Protein AF-A0A5K7YTP3-F1 (afdb_monomer)

Foldseek 3Di:
DDDDDDDDDDDDDDDDDDDDDDDDDDDDDPPPVVVVVVVVVVVVVVVVVVVVFPDFQQEAAQDQCLLCVQVVNNVPPQKTKDFLQHPVCSPPRLRRSLNHHSSDPLRIDIAGQDAPPDLFAFHPDDDQVVSNVVLSVQLVPQDPPDTSVRSVVSVSVSSVVSVVCRNRFNYSHPPTTPDDSHD

pLDDT: mean 78.11, std 23.33, range [33.34, 98.75]

Radius of gyration: 32.89 Å; Cα contacts (8 Å, |Δi|>4): 209; chains: 1; bounding box: 70×63×95 Å

Mean predicted aligned error: 14.89 Å

InterPro domains:
  IPR032871 AHH domain-containing protein [PF14412] (74-161)

Solvent-accessible surface area (backbone atoms only — not comparable to full-atom values): 11189 Å² total; per-residue (Å²): 133,81,90,84,82,87,82,89,85,88,84,83,89,82,85,87,83,88,79,88,84,79,87,84,91,77,92,86,66,85,74,65,60,57,58,56,49,50,50,51,51,51,52,50,52,48,50,52,53,51,57,72,58,53,74,79,31,65,48,42,78,63,44,50,66,60,25,13,52,68,67,73,40,69,84,44,84,62,49,43,45,40,50,59,63,45,64,90,52,47,83,36,70,62,41,18,49,54,37,38,53,47,37,37,60,83,28,49,44,83,26,30,59,51,88,87,73,50,96,50,52,28,60,59,66,90,84,45,63,70,49,48,51,58,52,48,57,58,55,67,67,52,64,91,82,52,49,45,69,56,42,45,54,51,51,53,50,51,34,50,55,51,43,51,38,34,72,70,21,44,38,51,35,103,86,45,39,78,90,50,102,87,94

Structure (mmCIF, N/CA/C/O backbone):
data_AF-A0A5K7YTP3-F1
#
_entry.id   AF-A0A5K7YTP3-F1
#
loop_
_atom_site.group_PDB
_atom_site.id
_atom_site.type_symbol
_atom_site.label_atom_id
_atom_site.label_alt_id
_atom_site.label_comp_id
_atom_site.label_asym_id
_atom_site.label_entity_id
_atom_site.label_seq_id
_atom_site.pdbx_PDB_ins_code
_atom_site.Cartn_x
_atom_site.Cartn_y
_atom_site.Cartn_z
_atom_site.occupancy
_atom_site.B_iso_or_equiv
_atom_site.auth_seq_id
_atom_site.auth_comp_id
_ato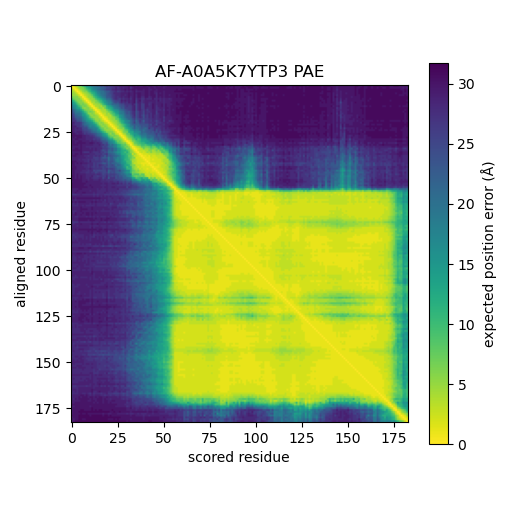m_site.auth_asym_id
_atom_site.auth_atom_id
_atom_site.pdbx_PDB_model_num
ATOM 1 N N . MET A 1 1 ? -43.165 -16.477 78.030 1.00 42.34 1 MET A N 1
ATOM 2 C CA . MET A 1 1 ? -41.919 -15.805 77.609 1.00 42.34 1 MET A CA 1
ATOM 3 C C . MET A 1 1 ? -42.271 -14.396 77.145 1.00 42.34 1 MET A C 1
ATOM 5 O O . MET A 1 1 ? -43.035 -14.286 76.201 1.00 42.34 1 MET A O 1
ATOM 9 N N . THR A 1 2 ? -41.802 -13.386 77.900 1.00 42.09 2 THR A N 1
ATOM 10 C CA . THR A 1 2 ? -41.395 -12.012 77.483 1.00 42.09 2 THR A CA 1
ATOM 11 C C . THR A 1 2 ? -42.283 -11.257 76.470 1.00 42.09 2 THR A C 1
ATOM 13 O O . THR A 1 2 ? -42.349 -11.652 75.314 1.00 42.09 2 THR A O 1
ATOM 16 N N . LEU A 1 3 ? -43.059 -10.225 76.870 1.00 35.12 3 LEU A N 1
ATOM 17 C CA . LEU A 1 3 ? -42.675 -8.790 77.056 1.00 35.12 3 LEU A CA 1
ATOM 18 C C . LEU A 1 3 ? -41.956 -8.224 75.813 1.00 35.12 3 LEU A C 1
ATOM 20 O O . LEU A 1 3 ? -41.024 -8.861 75.347 1.00 35.12 3 LEU A O 1
ATOM 24 N N . ASN A 1 4 ? -42.212 -7.062 75.206 1.00 37.03 4 ASN A N 1
ATOM 25 C CA . ASN A 1 4 ? -42.848 -5.757 75.476 1.00 37.03 4 ASN A CA 1
ATOM 26 C C . ASN A 1 4 ? -43.023 -5.123 74.058 1.00 37.03 4 ASN A C 1
ATOM 28 O O . ASN A 1 4 ? -42.340 -5.549 73.134 1.00 37.03 4 ASN A O 1
ATOM 32 N N . GLY A 1 5 ? -43.867 -4.147 73.722 1.00 36.19 5 GLY A N 1
ATOM 33 C CA . GLY A 1 5 ? -44.291 -2.941 74.427 1.00 36.19 5 GLY A CA 1
ATOM 34 C C . GLY A 1 5 ? -44.048 -1.721 73.511 1.00 36.19 5 GLY A C 1
ATOM 35 O O . GLY A 1 5 ? -43.065 -1.689 72.780 1.00 36.19 5 GLY A O 1
ATOM 36 N N . GLY A 1 6 ? -44.930 -0.715 73.582 1.00 34.88 6 GLY A N 1
ATOM 37 C CA . GLY A 1 6 ? -44.676 0.664 73.118 1.00 34.88 6 GLY A CA 1
ATOM 38 C C . GLY A 1 6 ? -45.074 0.958 71.661 1.00 34.88 6 GLY A C 1
ATOM 39 O O . GLY A 1 6 ? -44.396 0.530 70.744 1.00 34.88 6 GLY A O 1
ATOM 40 N N . SER A 1 7 ? -46.223 1.564 71.344 1.00 36.97 7 SER A N 1
ATOM 41 C CA . SER A 1 7 ? -46.752 2.909 71.661 1.00 36.97 7 SER A CA 1
ATOM 42 C C . SER A 1 7 ? -46.506 3.918 70.527 1.00 36.97 7 SER A C 1
ATOM 44 O O . SER A 1 7 ? -45.381 4.336 70.294 1.00 36.97 7 SER A O 1
ATOM 46 N N . ARG A 1 8 ? -47.627 4.276 69.875 1.00 47.28 8 ARG A N 1
ATOM 47 C CA . ARG A 1 8 ? -48.101 5.601 69.413 1.00 47.28 8 ARG A CA 1
ATOM 48 C C . ARG A 1 8 ? -47.079 6.561 68.788 1.00 47.28 8 ARG A C 1
ATOM 50 O O . ARG A 1 8 ? -46.110 6.913 69.433 1.00 47.28 8 ARG A O 1
ATOM 57 N N . ILE A 1 9 ? -47.441 7.163 67.648 1.00 47.19 9 ILE A N 1
ATOM 58 C CA . ILE A 1 9 ? -47.569 8.628 67.489 1.00 47.19 9 ILE A CA 1
ATOM 59 C C . ILE A 1 9 ? -48.221 8.947 66.131 1.00 47.19 9 ILE A C 1
ATOM 61 O O . ILE A 1 9 ? -47.819 8.471 65.075 1.00 47.19 9 ILE A O 1
ATOM 65 N N . VAL A 1 10 ? -49.258 9.772 66.220 1.00 47.41 10 VAL A N 1
ATOM 66 C CA . VAL A 1 10 ? -50.052 10.406 65.162 1.00 47.41 10 VAL A CA 1
ATOM 67 C C . VAL A 1 10 ? -49.253 11.583 64.588 1.00 47.41 10 VAL A C 1
ATOM 69 O O . VAL A 1 10 ? -48.652 12.305 65.380 1.00 47.41 10 VAL A O 1
ATOM 72 N N . LYS A 1 11 ? -49.268 11.841 63.271 1.00 42.00 11 LYS A N 1
ATOM 73 C CA . LYS A 1 11 ? -48.844 13.147 62.714 1.00 42.00 11 LYS A CA 1
ATOM 74 C C . LYS A 1 11 ? -49.537 13.491 61.385 1.00 42.00 11 LYS A C 1
ATOM 76 O O . LYS A 1 11 ? -49.106 13.122 60.302 1.00 42.00 11 LYS A O 1
ATOM 81 N N . THR A 1 12 ? -50.684 14.135 61.566 1.00 4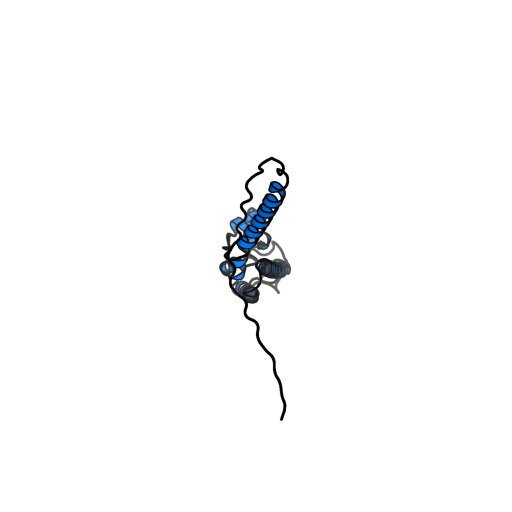3.19 12 THR A N 1
ATOM 82 C CA . THR A 1 12 ? -51.239 15.354 60.947 1.00 43.19 12 THR A CA 1
ATOM 83 C C . THR A 1 12 ? -50.574 15.980 59.704 1.00 43.19 12 THR A C 1
ATOM 85 O O . THR A 1 12 ? -49.366 16.191 59.649 1.00 43.19 12 THR A O 1
ATOM 88 N N . TYR A 1 13 ? -51.454 16.387 58.781 1.00 45.66 13 TYR A N 1
ATOM 89 C CA . TYR A 1 13 ? -51.304 17.259 57.606 1.00 45.66 13 TYR A CA 1
ATOM 90 C C . TYR A 1 13 ? -50.782 18.682 57.900 1.00 45.66 13 TYR A C 1
ATOM 92 O O . TYR A 1 13 ? -51.226 19.277 58.872 1.00 45.66 13 TYR A O 1
ATOM 100 N N . PHE A 1 14 ? -49.980 19.250 56.985 1.00 42.03 14 PHE A N 1
ATOM 101 C CA . PHE A 1 14 ? -49.802 20.694 56.680 1.00 42.03 14 PHE A CA 1
ATOM 102 C C . PHE A 1 14 ? -49.169 20.768 55.269 1.00 42.03 14 PHE A C 1
ATOM 104 O O . PHE A 1 14 ? -48.099 20.206 55.066 1.00 42.03 14 PHE A O 1
ATOM 111 N N . ILE A 1 15 ? -49.841 21.141 54.172 1.00 40.19 15 ILE A N 1
ATOM 112 C CA . ILE A 1 15 ? -50.307 22.463 53.693 1.00 40.19 15 ILE A CA 1
ATOM 113 C C . ILE A 1 15 ? -49.247 23.584 53.749 1.00 40.19 15 ILE A C 1
ATOM 115 O O . ILE A 1 15 ? -49.003 24.169 54.794 1.00 40.19 15 ILE A O 1
ATOM 119 N N . ALA A 1 16 ? -48.709 23.852 52.549 1.00 41.44 16 ALA A N 1
ATOM 120 C CA . ALA A 1 16 ? -48.298 25.113 51.915 1.00 41.44 16 ALA A CA 1
ATOM 121 C C . ALA A 1 16 ? -47.392 26.124 52.645 1.00 41.44 16 ALA A C 1
ATOM 123 O O . ALA A 1 16 ? -47.777 26.719 53.643 1.00 41.44 16 ALA A O 1
ATOM 124 N N . LEU A 1 17 ? -46.301 26.510 51.965 1.00 38.50 17 LEU A N 1
ATOM 125 C CA . LEU A 1 17 ? -45.960 27.928 51.814 1.00 38.50 17 LEU A CA 1
ATOM 126 C C . LEU A 1 17 ? -45.157 28.155 50.522 1.00 38.50 17 LEU A C 1
ATOM 128 O O . LEU A 1 17 ? -43.963 27.873 50.446 1.00 38.50 17 LEU A O 1
ATOM 132 N N . ALA A 1 18 ? -45.838 28.657 49.492 1.00 43.97 18 ALA A N 1
ATOM 133 C CA . ALA A 1 18 ? -45.206 29.270 48.334 1.00 43.97 18 ALA A CA 1
ATOM 134 C C . ALA A 1 18 ? -44.815 30.702 48.720 1.00 43.97 18 ALA A C 1
ATOM 136 O O . ALA A 1 18 ? -45.685 31.522 49.002 1.00 43.97 18 ALA A O 1
ATOM 137 N N . LEU A 1 19 ? -43.515 30.995 48.747 1.00 41.31 19 LEU A N 1
ATOM 138 C CA . LEU A 1 19 ? -43.001 32.353 48.890 1.00 41.31 19 LEU A CA 1
ATOM 139 C C . LEU A 1 19 ? -42.558 32.859 47.520 1.00 41.31 19 LEU A C 1
ATOM 141 O O . LEU A 1 19 ? -41.566 32.421 46.943 1.00 41.31 19 LEU A O 1
ATOM 145 N N . THR A 1 20 ? -43.352 33.790 47.009 1.00 49.50 20 THR A N 1
ATOM 146 C CA . THR A 1 20 ? -43.038 34.675 45.897 1.00 49.50 20 THR A CA 1
ATOM 147 C C . THR A 1 20 ? -41.916 35.623 46.310 1.00 49.50 20 THR A C 1
ATOM 149 O O . THR A 1 20 ? -42.105 36.427 47.221 1.00 49.50 20 THR A O 1
ATOM 152 N N . PHE A 1 21 ? -40.780 35.588 45.616 1.00 39.72 21 PHE A N 1
ATOM 153 C CA . PHE A 1 21 ? -39.829 36.696 45.644 1.00 39.72 21 PHE A CA 1
ATOM 154 C C . PHE A 1 21 ? -39.657 37.227 44.223 1.00 39.72 21 PHE A C 1
ATOM 156 O O . PHE A 1 21 ? -39.050 36.591 43.362 1.00 39.72 21 PHE A O 1
ATOM 163 N N . SER A 1 22 ? -40.287 38.373 43.980 1.00 43.97 22 SER A N 1
ATOM 164 C CA . SER A 1 22 ? -40.092 39.204 42.800 1.00 43.97 22 SER A CA 1
ATOM 165 C C . SER A 1 22 ? -39.161 40.356 43.169 1.00 43.97 22 SER A C 1
ATOM 167 O O . SER A 1 22 ? -39.226 40.860 44.289 1.00 43.97 22 SER A O 1
ATOM 169 N N . MET A 1 23 ? -38.383 40.794 42.175 1.00 40.47 23 MET A N 1
ATOM 170 C CA . MET A 1 23 ? -37.391 41.882 42.173 1.00 40.47 23 MET A CA 1
ATOM 171 C C . MET A 1 23 ? -36.051 41.482 42.819 1.00 40.47 23 MET A C 1
ATOM 173 O O . MET A 1 23 ? -35.997 40.990 43.933 1.00 40.47 23 MET A O 1
ATOM 177 N N . ILE A 1 24 ? -34.900 41.613 42.156 1.00 49.09 24 ILE A N 1
ATOM 178 C CA . ILE A 1 24 ? -34.381 42.814 41.494 1.00 49.09 24 ILE A CA 1
ATOM 179 C C . ILE A 1 24 ? -33.562 42.410 40.255 1.00 49.09 24 ILE A C 1
ATOM 181 O O . ILE A 1 24 ? -32.622 41.622 40.337 1.00 49.09 24 ILE A O 1
ATOM 185 N N . PHE A 1 25 ? -33.897 42.991 39.103 1.00 48.44 25 PHE A N 1
ATOM 186 C CA . PHE A 1 25 ? -33.027 43.036 37.932 1.00 48.44 25 PHE A CA 1
ATOM 187 C C . PHE A 1 25 ? -32.121 44.263 38.094 1.00 48.44 25 PHE A C 1
ATOM 189 O O . PHE A 1 25 ? -32.619 45.383 38.027 1.00 48.44 25 PHE A O 1
ATOM 196 N N . ASN A 1 26 ? -30.811 44.080 38.293 1.00 41.91 26 ASN A N 1
ATOM 197 C CA . ASN A 1 26 ? -29.844 45.002 37.700 1.00 41.91 26 ASN A CA 1
ATOM 198 C C . ASN A 1 26 ? -28.433 44.404 37.564 1.00 41.91 26 ASN A C 1
ATOM 200 O O . ASN A 1 26 ? -27.867 43.839 38.493 1.00 41.91 26 ASN A O 1
ATOM 204 N N . ALA A 1 27 ? -27.937 44.535 36.337 1.00 48.94 27 ALA A N 1
ATOM 205 C CA . ALA A 1 27 ? -26.617 44.292 35.765 1.00 48.94 27 ALA A CA 1
ATOM 206 C C . ALA A 1 27 ? -25.430 43.905 36.678 1.00 48.94 27 ALA A C 1
ATOM 208 O O . ALA A 1 27 ? -24.885 44.735 37.400 1.00 48.94 27 ALA A O 1
ATOM 209 N N . SER A 1 28 ? -24.896 42.695 36.460 1.00 43.94 28 SER A N 1
ATOM 210 C CA . SER A 1 28 ? -23.462 42.461 36.177 1.00 43.94 28 SER A CA 1
ATOM 211 C C . SER A 1 28 ? -23.176 40.971 35.984 1.00 43.94 28 SER A C 1
ATOM 213 O O . SER A 1 28 ? -22.897 40.256 36.940 1.00 43.94 28 SER A O 1
ATOM 215 N N . SER A 1 29 ? -23.212 40.475 34.743 1.00 46.53 29 SER A N 1
ATOM 216 C CA . SER A 1 29 ? -22.477 39.245 34.413 1.00 46.53 29 SER A CA 1
ATOM 217 C C . SER A 1 29 ? -22.251 39.070 32.911 1.00 46.53 29 SER A C 1
ATOM 219 O O . SER A 1 29 ? -22.761 38.154 32.272 1.00 46.53 29 SER A O 1
ATOM 221 N N . THR A 1 30 ? -21.440 39.940 32.314 1.00 50.44 30 THR A N 1
ATOM 222 C CA . THR A 1 30 ? -20.872 39.672 30.980 1.00 50.44 30 THR A CA 1
ATOM 223 C C . THR A 1 30 ? -19.676 38.710 31.035 1.00 50.44 30 THR A C 1
ATOM 225 O O . THR A 1 30 ? -19.223 38.245 29.993 1.00 50.44 30 THR A O 1
ATOM 228 N N . ALA A 1 31 ? -19.210 38.316 32.228 1.00 49.19 31 ALA A N 1
ATOM 229 C CA . ALA A 1 31 ? -18.080 37.397 32.393 1.00 49.19 31 ALA A CA 1
ATOM 230 C C . ALA A 1 31 ? -18.465 35.924 32.644 1.00 49.19 31 ALA A C 1
ATOM 232 O O . ALA A 1 31 ? -17.621 35.051 32.459 1.00 49.19 31 ALA A O 1
ATOM 233 N N . HIS A 1 32 ? -19.717 35.595 33.001 1.00 42.50 32 HIS A N 1
ATOM 234 C CA . HIS A 1 32 ? -20.125 34.184 33.147 1.00 42.50 32 HIS A CA 1
ATOM 235 C C . HIS A 1 32 ? -20.626 33.543 31.843 1.00 42.50 32 HIS A C 1
ATOM 237 O O . HIS A 1 32 ? -20.651 32.321 31.741 1.00 42.50 32 HIS A O 1
ATOM 243 N N . CYS A 1 33 ? -20.963 34.307 30.800 1.00 44.78 33 CYS A N 1
ATOM 244 C CA . CYS A 1 33 ? -21.481 33.725 29.551 1.00 44.78 33 CYS A CA 1
ATOM 245 C C . CYS A 1 33 ? -20.371 33.229 28.586 1.00 44.78 33 CYS A C 1
ATOM 247 O O . CYS A 1 33 ? -20.598 32.364 27.733 1.00 44.78 33 CYS A O 1
ATOM 249 N N . SER A 1 34 ? -19.133 33.709 28.738 1.00 50.75 34 SER A N 1
ATOM 250 C CA . SER A 1 34 ? -17.984 33.351 27.886 1.00 50.75 34 SER A CA 1
ATOM 251 C C . SER A 1 34 ? -17.339 32.003 28.251 1.00 50.75 34 SER A C 1
ATOM 253 O O . SER A 1 34 ? -16.883 31.269 27.371 1.00 50.75 34 SER A O 1
ATOM 255 N N . ILE A 1 35 ? -17.347 31.617 29.531 1.00 53.41 35 ILE A N 1
ATOM 256 C CA . ILE A 1 35 ? -16.774 30.339 29.992 1.00 53.41 35 ILE A CA 1
ATOM 257 C C . ILE A 1 35 ? -17.674 29.163 29.579 1.00 53.41 35 ILE A C 1
ATOM 259 O O . ILE A 1 35 ? -17.193 28.182 29.004 1.00 53.41 35 ILE A O 1
ATOM 263 N N . PHE A 1 36 ? -18.994 29.283 29.766 1.00 53.38 36 PHE A N 1
ATOM 264 C CA . PHE A 1 36 ? -19.953 28.249 29.354 1.00 53.38 36 PHE A CA 1
ATOM 265 C C . PHE A 1 36 ? -20.037 28.084 27.830 1.00 53.38 36 PHE A C 1
ATOM 267 O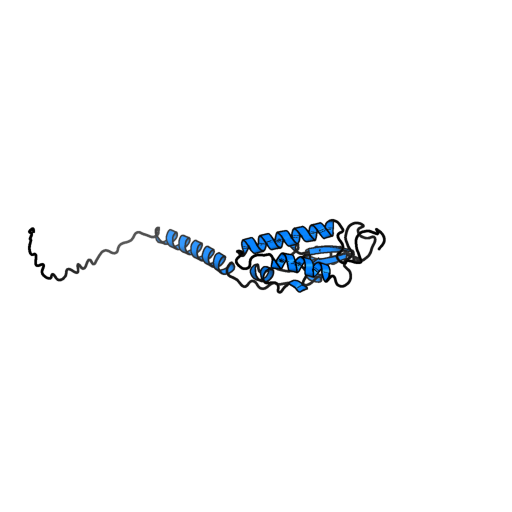 O . PHE A 1 36 ? -20.181 26.962 27.339 1.00 53.38 36 PHE A O 1
ATOM 274 N N . SER A 1 37 ? -19.919 29.170 27.060 1.00 59.56 37 SER A N 1
ATOM 275 C CA . SER A 1 37 ? -19.917 29.103 25.591 1.00 59.56 37 SER A CA 1
ATOM 276 C C . SER A 1 37 ? -18.641 28.459 25.042 1.00 59.56 37 SER A C 1
ATOM 278 O O . SER A 1 37 ? -18.724 27.621 24.140 1.00 59.56 37 SER A O 1
ATOM 280 N N . ASN A 1 38 ? -17.477 28.744 25.631 1.00 64.06 38 ASN A N 1
ATOM 281 C CA . ASN A 1 38 ? -16.222 28.080 25.274 1.00 64.06 38 ASN A CA 1
ATOM 282 C C . ASN A 1 38 ? -16.214 26.596 25.658 1.00 64.06 38 ASN A C 1
ATOM 284 O O . ASN A 1 38 ? -15.814 25.765 24.839 1.00 64.06 38 ASN A O 1
ATOM 288 N N . ALA A 1 39 ? -16.727 26.235 26.838 1.00 68.00 39 ALA A N 1
ATOM 289 C CA . ALA A 1 39 ? -16.898 24.839 27.234 1.00 68.00 39 ALA A CA 1
ATOM 290 C C . ALA A 1 39 ? -17.850 24.098 26.276 1.00 68.00 39 ALA A C 1
ATOM 292 O O . ALA A 1 39 ? -17.500 23.037 25.762 1.00 68.00 39 ALA A O 1
ATOM 293 N N . LYS A 1 40 ? -19.001 24.691 25.917 1.00 67.31 40 LYS A N 1
ATOM 294 C CA . LYS A 1 40 ? -19.913 24.138 24.897 1.00 67.31 40 LYS A CA 1
ATOM 295 C C . LYS A 1 40 ? -19.243 24.004 23.527 1.00 67.31 40 LYS A C 1
ATOM 297 O O . LYS A 1 40 ? -19.450 22.997 22.850 1.00 67.31 40 LYS A O 1
ATOM 302 N N . LYS A 1 41 ? -18.411 24.961 23.106 1.00 66.50 41 LYS A N 1
ATOM 303 C CA . LYS A 1 41 ? -17.660 24.908 21.836 1.00 66.50 41 LYS A CA 1
ATOM 304 C C . LYS A 1 41 ? -16.608 23.793 21.836 1.00 66.50 41 LYS A C 1
ATOM 306 O O . LYS A 1 41 ? -16.454 23.086 20.842 1.00 66.50 41 LYS A O 1
ATOM 311 N N . GLN A 1 42 ? -15.917 23.584 22.955 1.00 65.75 42 GLN A N 1
ATOM 312 C CA . GLN A 1 42 ? -14.963 22.483 23.111 1.00 65.75 42 GLN A CA 1
ATOM 313 C C . GLN A 1 42 ? -15.663 21.121 23.176 1.00 65.75 42 GLN A C 1
ATOM 315 O O . GLN A 1 42 ? -15.246 20.192 22.486 1.00 65.75 42 GLN A O 1
ATOM 320 N N . ILE A 1 43 ? -16.769 21.015 23.917 1.00 73.56 43 ILE A N 1
ATOM 321 C CA . ILE A 1 43 ? -17.593 19.803 24.002 1.00 73.56 43 ILE A CA 1
ATOM 322 C C . ILE A 1 43 ? -18.191 19.467 22.634 1.00 73.56 43 ILE A C 1
ATOM 324 O O . ILE A 1 43 ? -18.115 18.322 22.208 1.00 73.56 43 ILE A O 1
ATOM 328 N N . THR A 1 44 ? -18.703 20.445 21.886 1.00 64.88 44 THR A N 1
ATOM 329 C CA . THR A 1 44 ? -19.218 20.223 20.522 1.00 64.88 44 THR A CA 1
ATOM 330 C C . THR A 1 44 ? -18.114 19.866 19.529 1.00 64.88 44 THR A C 1
ATOM 332 O O . THR A 1 44 ? -18.332 19.005 18.682 1.00 64.88 44 THR A O 1
ATOM 335 N N . LYS A 1 45 ? -16.908 20.440 19.639 1.00 68.75 45 LYS A N 1
ATOM 336 C CA . LYS A 1 45 ? -15.743 20.029 18.832 1.00 68.75 45 LYS A CA 1
ATOM 337 C C . LYS A 1 45 ? -15.306 18.597 19.164 1.00 68.75 45 LYS A C 1
ATOM 339 O O . LYS A 1 45 ? -15.041 17.819 18.248 1.00 68.75 45 LYS A O 1
ATOM 344 N N . LYS A 1 46 ? -15.301 18.222 20.447 1.00 64.00 46 LYS A N 1
ATOM 345 C CA . LYS A 1 46 ? -15.021 16.858 20.918 1.00 64.00 46 LYS A CA 1
ATOM 346 C C . LYS A 1 46 ? -16.108 15.883 20.464 1.00 64.00 46 LYS A C 1
ATOM 348 O O . LYS A 1 46 ? -15.771 14.844 19.926 1.00 64.00 46 LYS A O 1
ATOM 353 N N . LEU A 1 47 ? -17.387 16.245 20.550 1.00 56.47 47 LEU A N 1
ATOM 354 C CA . LEU A 1 47 ? -18.515 15.456 20.043 1.00 56.47 47 LEU A CA 1
ATOM 355 C C . LEU A 1 47 ? -18.498 15.318 18.516 1.00 56.47 47 LEU A C 1
ATOM 357 O O . LEU A 1 47 ? -18.817 14.249 18.016 1.00 56.47 47 LEU A O 1
ATOM 361 N N . LYS A 1 48 ? -18.091 16.347 17.759 1.00 55.31 48 LYS A N 1
ATOM 362 C CA . LYS A 1 48 ? -17.881 16.249 16.301 1.00 55.31 48 LYS A CA 1
ATOM 363 C C . LYS A 1 48 ? -16.704 15.331 15.959 1.00 55.31 48 LYS A C 1
ATOM 365 O O . LYS A 1 48 ? -16.807 14.542 15.029 1.00 55.31 48 LYS A O 1
ATOM 370 N N . SER A 1 49 ? -15.616 15.402 16.727 1.00 54.59 49 SER A N 1
ATOM 371 C CA . SER A 1 49 ? -14.471 14.487 16.616 1.00 54.59 49 SER A CA 1
ATOM 372 C C . SER A 1 49 ? -14.862 13.038 16.947 1.00 54.59 49 SER A C 1
ATOM 374 O O . SER A 1 49 ? -14.553 12.125 16.190 1.00 54.59 49 SER A O 1
ATOM 376 N N . VAL A 1 50 ? -15.638 12.837 18.016 1.00 52.47 50 VAL A N 1
ATOM 377 C CA . VAL A 1 50 ? -16.153 11.532 18.458 1.00 52.47 50 VAL A CA 1
ATOM 378 C C . VAL A 1 50 ? -17.178 10.969 17.468 1.00 52.47 50 VAL A C 1
ATOM 380 O O . VAL A 1 50 ? -17.080 9.800 17.117 1.00 52.47 50 VAL A O 1
ATOM 383 N N . LYS A 1 51 ? -18.084 11.790 16.915 1.00 50.06 51 LYS A N 1
ATOM 384 C CA . LYS A 1 51 ? -19.007 11.384 15.835 1.00 50.06 51 LYS A CA 1
ATOM 385 C C . LYS A 1 51 ? -18.286 11.050 14.526 1.00 50.06 51 LYS A C 1
ATOM 387 O O . LYS A 1 51 ? -18.779 10.235 13.759 1.00 50.06 51 LYS A O 1
ATOM 392 N N . LYS A 1 52 ? -17.105 11.627 14.273 1.00 50.56 52 LYS A N 1
ATOM 393 C CA . LYS A 1 52 ? -16.228 11.218 13.160 1.00 50.56 52 LYS A CA 1
ATOM 394 C C . LYS A 1 52 ? -15.511 9.882 13.439 1.00 50.56 52 LYS A C 1
ATOM 396 O O . LYS A 1 52 ? -14.974 9.282 12.516 1.00 50.56 52 LYS A O 1
ATOM 401 N N . GLY A 1 53 ? -15.506 9.424 14.695 1.00 45.59 53 GLY A N 1
ATOM 402 C CA . GLY A 1 53 ? -14.918 8.163 15.160 1.00 45.59 53 GLY A CA 1
ATOM 403 C C . GLY A 1 53 ? -15.906 7.000 15.320 1.00 45.59 53 GLY A C 1
ATOM 404 O O . GLY A 1 53 ? -15.484 5.902 15.669 1.00 45.59 53 GLY A O 1
ATOM 405 N N . THR A 1 54 ? -17.197 7.201 15.051 1.00 44.72 54 THR A N 1
ATOM 406 C CA . THR A 1 54 ? -18.227 6.149 15.034 1.00 44.72 54 THR A CA 1
ATOM 407 C C . THR A 1 54 ? -18.611 5.880 13.572 1.00 44.72 54 THR A C 1
ATOM 409 O O . THR A 1 54 ? -19.131 6.784 12.927 1.00 44.72 54 THR A O 1
ATOM 412 N N . GLY A 1 55 ? -18.264 4.697 13.033 1.00 48.06 55 GLY A N 1
ATOM 413 C CA . GLY A 1 55 ? -18.245 4.337 11.595 1.00 48.06 55 GLY A CA 1
ATOM 414 C C . GLY A 1 55 ? -19.459 4.788 10.765 1.00 48.06 55 GLY A C 1
ATOM 415 O O . GLY A 1 55 ? -20.570 4.873 11.266 1.00 48.06 55 GLY A O 1
ATOM 416 N N . VAL A 1 56 ? -19.318 5.122 9.480 1.00 54.31 56 VAL A N 1
ATOM 417 C CA . VAL A 1 56 ? -18.682 4.339 8.410 1.00 54.31 56 VAL A CA 1
ATOM 418 C C . VAL A 1 56 ? -17.790 5.250 7.560 1.00 54.31 56 VAL A C 1
ATOM 420 O O . VAL A 1 56 ? -18.284 6.063 6.780 1.00 54.31 56 VAL A O 1
ATOM 423 N N . GLY A 1 57 ? -16.468 5.120 7.676 1.00 71.69 57 GLY A N 1
ATOM 424 C CA . GLY A 1 57 ? -15.589 5.663 6.645 1.00 71.69 57 GLY A CA 1
ATOM 425 C C . GLY A 1 57 ? -15.818 4.891 5.342 1.00 71.69 57 GLY A C 1
ATOM 426 O O . GLY A 1 57 ? -15.929 3.664 5.326 1.00 71.69 57 GLY A O 1
ATOM 427 N N . LYS A 1 58 ? -15.943 5.594 4.221 1.00 89.50 58 LYS A N 1
ATOM 428 C CA . LYS A 1 58 ? -15.864 4.959 2.904 1.00 89.50 58 LYS A CA 1
ATOM 429 C C . LYS A 1 58 ? -14.402 4.974 2.485 1.00 89.50 58 LYS A C 1
ATOM 431 O O . LYS A 1 58 ? -13.767 6.021 2.555 1.00 89.50 58 LYS A O 1
ATOM 436 N N . THR A 1 59 ? -13.881 3.838 2.039 1.00 95.31 59 THR A N 1
ATOM 437 C CA . THR A 1 59 ? -12.551 3.790 1.427 1.00 95.31 59 THR A CA 1
ATOM 438 C C . THR A 1 59 ? -12.597 4.475 0.056 1.00 95.31 59 THR A C 1
ATOM 440 O O . THR A 1 59 ? -13.483 4.191 -0.759 1.00 95.31 59 THR A O 1
ATOM 443 N N . THR A 1 60 ? -11.672 5.394 -0.205 1.00 97.25 60 THR A N 1
ATOM 444 C CA . THR A 1 60 ? -11.590 6.198 -1.441 1.00 97.25 60 THR A CA 1
ATOM 445 C C . THR A 1 60 ? -10.373 5.799 -2.285 1.00 97.25 60 THR A C 1
ATOM 447 O O . THR A 1 60 ? -9.645 4.878 -1.924 1.00 97.25 60 THR A O 1
ATOM 450 N N . GLY A 1 61 ? -10.194 6.419 -3.456 1.00 96.94 61 GLY A N 1
ATOM 451 C CA . GLY A 1 61 ? -9.045 6.158 -4.333 1.00 96.94 61 GLY A CA 1
ATOM 452 C C . GLY A 1 61 ? -9.062 4.783 -5.011 1.00 96.94 61 GLY A C 1
ATOM 453 O O . GLY A 1 61 ? -10.119 4.155 -5.146 1.00 96.94 61 GLY A O 1
ATOM 454 N N . GLY A 1 62 ? -7.892 4.316 -5.434 1.00 96.44 62 GLY A N 1
ATOM 455 C CA . GLY A 1 62 ? -7.658 3.042 -6.115 1.00 96.44 62 GLY A CA 1
ATOM 456 C C . GLY A 1 62 ? -7.158 3.205 -7.552 1.00 96.44 62 GLY A C 1
ATOM 457 O O . GLY A 1 62 ? -7.315 2.288 -8.350 1.00 96.44 62 GLY A O 1
ATOM 458 N N . SER A 1 63 ? -6.599 4.367 -7.899 1.00 97.94 63 SER A N 1
ATOM 459 C CA . SER A 1 63 ? -6.031 4.644 -9.215 1.00 97.94 63 SER A CA 1
ATOM 460 C C . SER A 1 63 ? -4.510 4.674 -9.144 1.00 97.94 63 SER A C 1
ATOM 462 O O . SER A 1 63 ? -3.914 5.566 -8.537 1.00 97.94 63 SER A O 1
ATOM 464 N N . SER A 1 64 ? -3.857 3.745 -9.843 1.00 95.62 64 SER A N 1
ATOM 465 C CA . SER A 1 64 ? -2.394 3.726 -9.951 1.00 95.62 64 SER A CA 1
ATOM 466 C C . SER A 1 64 ? -1.842 4.992 -10.610 1.00 95.62 64 SER A C 1
ATOM 468 O O . SER A 1 64 ? -0.713 5.372 -10.322 1.00 95.62 64 SER A O 1
ATOM 470 N N . VAL A 1 65 ? -2.633 5.697 -11.431 1.00 97.69 65 VAL A N 1
ATOM 471 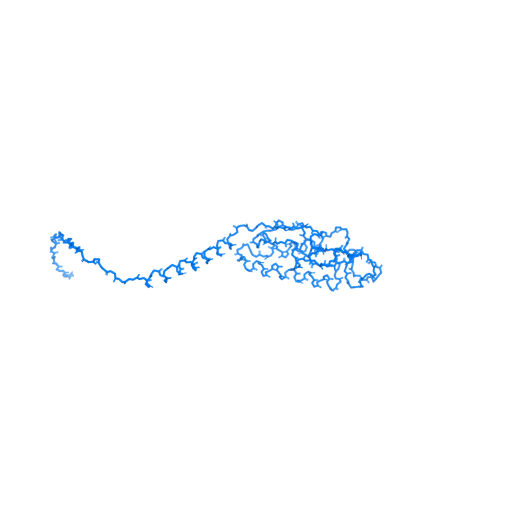C CA . VAL A 1 65 ? -2.247 6.996 -12.010 1.00 97.69 65 VAL A CA 1
ATOM 472 C C . VAL A 1 65 ? -2.208 8.080 -10.934 1.00 97.69 65 VAL A C 1
ATOM 474 O O . VAL A 1 65 ? -1.240 8.834 -10.846 1.00 97.69 65 VAL A O 1
ATOM 477 N N . VAL A 1 66 ? -3.231 8.157 -10.077 1.00 98.50 66 VAL A N 1
ATOM 478 C CA . VAL A 1 66 ? -3.259 9.121 -8.962 1.00 98.50 66 VAL A CA 1
ATOM 479 C C . VAL A 1 66 ? -2.121 8.827 -7.988 1.00 98.50 66 VAL A C 1
ATOM 481 O O . VAL A 1 66 ? -1.393 9.740 -7.597 1.00 98.50 66 VAL A O 1
ATOM 484 N N . LEU A 1 67 ? -1.917 7.551 -7.651 1.00 98.44 67 LEU A N 1
ATOM 485 C CA . LEU A 1 67 ? -0.823 7.136 -6.783 1.00 98.44 67 LEU A CA 1
ATOM 486 C C . LEU A 1 67 ? 0.551 7.445 -7.401 1.00 98.44 67 LEU A C 1
ATOM 488 O O . LEU A 1 67 ? 1.417 7.974 -6.712 1.00 98.44 67 LEU A O 1
ATOM 492 N N . ALA A 1 68 ? 0.751 7.194 -8.700 1.00 98.31 68 ALA A N 1
ATOM 493 C CA . ALA A 1 68 ? 1.998 7.511 -9.401 1.00 98.31 68 ALA A CA 1
ATOM 494 C C . ALA A 1 68 ? 2.324 9.009 -9.378 1.00 98.31 68 ALA A C 1
ATOM 496 O O . ALA A 1 68 ? 3.483 9.376 -9.181 1.00 98.31 68 ALA A O 1
ATOM 497 N N . ASN A 1 69 ? 1.314 9.870 -9.529 1.00 98.44 69 ASN A N 1
ATOM 498 C CA . ASN A 1 69 ? 1.482 11.316 -9.385 1.00 98.44 69 ASN A CA 1
ATOM 499 C C . ASN A 1 69 ? 1.887 11.696 -7.955 1.00 98.44 69 ASN A C 1
ATOM 501 O O . ASN A 1 69 ? 2.838 12.448 -7.768 1.00 98.44 69 ASN A O 1
ATOM 505 N N . ARG A 1 70 ? 1.223 11.131 -6.940 1.00 98.31 70 ARG A N 1
ATOM 506 C CA . ARG A 1 70 ? 1.541 11.390 -5.523 1.00 98.31 70 ARG A CA 1
ATOM 507 C C . ARG A 1 70 ? 2.924 10.878 -5.111 1.00 98.31 70 ARG A C 1
ATOM 509 O O . ARG A 1 70 ? 3.560 11.481 -4.257 1.00 98.31 70 ARG A O 1
ATOM 516 N N . LEU A 1 71 ? 3.391 9.794 -5.728 1.00 98.06 71 LEU A N 1
ATOM 517 C CA . LEU A 1 71 ? 4.744 9.256 -5.557 1.00 98.06 71 LEU A CA 1
ATOM 518 C C . LEU A 1 71 ? 5.809 10.011 -6.374 1.00 98.06 71 LEU A C 1
ATOM 520 O O . LEU A 1 71 ? 6.991 9.711 -6.234 1.00 98.06 71 LEU A O 1
ATOM 524 N N . GLY A 1 72 ? 5.423 10.948 -7.249 1.00 98.12 72 GLY A N 1
ATOM 525 C CA . GLY A 1 72 ? 6.360 11.675 -8.110 1.00 98.12 72 GLY A CA 1
ATOM 526 C C . GLY A 1 72 ? 6.993 10.821 -9.217 1.00 98.12 72 GLY A C 1
ATOM 527 O O . GLY A 1 72 ? 8.067 11.154 -9.707 1.00 98.12 72 GLY A O 1
ATOM 528 N N . ILE A 1 73 ? 6.355 9.713 -9.617 1.00 97.69 73 ILE A N 1
ATOM 529 C CA . ILE A 1 73 ? 6.902 8.767 -10.610 1.00 97.69 73 ILE A CA 1
ATOM 530 C C . ILE A 1 73 ? 6.137 8.751 -11.939 1.00 97.69 73 ILE A C 1
ATOM 532 O O . ILE A 1 73 ? 6.473 7.959 -12.813 1.00 97.69 73 ILE A O 1
ATOM 536 N N . ALA A 1 74 ? 5.121 9.602 -12.120 1.00 96.12 74 ALA A N 1
ATOM 537 C CA . ALA A 1 74 ? 4.243 9.569 -13.297 1.00 96.12 74 ALA A CA 1
ATOM 538 C C . ALA A 1 74 ? 4.990 9.678 -14.644 1.00 96.12 74 ALA A C 1
ATOM 540 O O . ALA A 1 74 ? 4.595 9.044 -15.617 1.00 96.12 74 ALA A O 1
ATOM 541 N N . ALA A 1 75 ? 6.096 10.428 -14.693 1.00 95.69 75 ALA A N 1
ATOM 542 C CA . ALA A 1 75 ? 6.934 10.571 -15.889 1.00 95.69 75 ALA A CA 1
ATOM 543 C C . ALA A 1 75 ? 8.106 9.564 -15.958 1.00 95.69 75 ALA A C 1
ATOM 545 O O . ALA A 1 75 ? 8.863 9.548 -16.932 1.00 95.69 75 ALA A O 1
ATOM 546 N N . ARG A 1 76 ? 8.298 8.726 -14.930 1.00 96.56 76 ARG A N 1
ATOM 547 C CA . ARG A 1 76 ? 9.462 7.840 -14.807 1.00 96.56 76 ARG A CA 1
ATOM 548 C C . ARG A 1 76 ? 9.250 6.565 -15.629 1.00 96.56 76 ARG A C 1
ATOM 550 O O . ARG A 1 76 ? 8.578 5.630 -15.201 1.00 96.56 76 ARG A O 1
ATOM 557 N N . LYS A 1 77 ? 9.852 6.512 -16.822 1.00 96.00 77 LYS A N 1
ATOM 558 C CA . LYS A 1 77 ? 9.758 5.353 -17.730 1.00 96.00 77 LYS A CA 1
ATOM 559 C C . LYS A 1 77 ? 10.228 4.063 -17.051 1.00 96.00 77 LYS A C 1
ATOM 561 O O . LYS A 1 77 ? 11.300 4.025 -16.453 1.00 96.00 77 LYS A O 1
ATOM 566 N N . GLY A 1 78 ? 9.449 2.992 -17.204 1.00 95.62 78 GLY A N 1
ATOM 567 C CA . GLY A 1 78 ? 9.773 1.670 -16.658 1.00 95.62 78 GLY A CA 1
ATOM 568 C C . GLY A 1 78 ? 9.432 1.478 -15.177 1.00 95.62 78 GLY A C 1
ATOM 569 O O . GLY A 1 78 ? 9.787 0.450 -14.614 1.00 95.62 78 GLY A O 1
ATOM 570 N N . TRP A 1 79 ? 8.746 2.434 -14.548 1.00 97.25 79 TRP A N 1
ATOM 571 C CA . TRP A 1 79 ? 8.290 2.342 -13.161 1.00 97.25 79 TRP A CA 1
ATOM 572 C C . TRP A 1 79 ? 6.768 2.440 -13.096 1.00 97.25 79 TRP A C 1
ATOM 574 O O . TRP A 1 79 ? 6.150 3.145 -13.892 1.00 97.25 79 TRP A O 1
ATOM 584 N N . ALA A 1 80 ? 6.164 1.739 -12.142 1.00 96.94 80 ALA A N 1
ATOM 585 C CA . ALA A 1 80 ? 4.730 1.780 -11.890 1.00 96.94 80 ALA A CA 1
ATOM 586 C C . ALA A 1 80 ? 4.447 1.904 -10.391 1.00 96.94 80 ALA A C 1
ATOM 588 O O . ALA A 1 80 ? 5.153 1.336 -9.557 1.00 96.94 80 ALA A O 1
ATOM 589 N N . ALA A 1 81 ? 3.383 2.630 -10.051 1.00 98.00 81 ALA A N 1
ATOM 590 C CA . ALA A 1 81 ? 2.906 2.722 -8.680 1.00 98.00 81 ALA A CA 1
ATOM 591 C C . ALA A 1 81 ? 2.182 1.435 -8.292 1.00 98.00 81 ALA A C 1
ATOM 593 O O . ALA A 1 81 ? 1.199 1.064 -8.931 1.00 98.00 81 ALA A O 1
ATOM 594 N N . HIS A 1 82 ? 2.657 0.783 -7.240 1.00 97.62 82 HIS A N 1
ATOM 595 C CA . HIS A 1 82 ? 2.045 -0.394 -6.647 1.00 97.62 82 HIS A CA 1
ATOM 596 C C . HIS A 1 82 ? 1.372 -0.030 -5.323 1.00 97.62 82 HIS A C 1
ATOM 598 O O . HIS A 1 82 ? 1.972 0.630 -4.468 1.00 97.62 82 HIS A O 1
ATOM 604 N N . HIS A 1 83 ? 0.126 -0.469 -5.157 1.00 98.19 83 HIS A N 1
ATOM 605 C CA . HIS A 1 83 ? -0.619 -0.339 -3.910 1.00 98.19 83 HIS A CA 1
ATOM 606 C C . HIS A 1 83 ? -0.190 -1.439 -2.936 1.00 98.19 83 HIS A C 1
ATOM 608 O O . HIS A 1 83 ? -0.496 -2.605 -3.161 1.00 98.19 83 HIS A O 1
ATOM 614 N N . VAL A 1 84 ? 0.476 -1.062 -1.843 1.00 98.19 84 VAL A N 1
ATOM 615 C CA . VAL A 1 84 ? 0.952 -1.989 -0.805 1.00 98.19 84 VAL A CA 1
ATOM 616 C C . VAL A 1 84 ? -0.209 -2.773 -0.204 1.00 98.19 84 VAL A C 1
ATOM 618 O O . VAL A 1 84 ? -0.125 -3.985 -0.115 1.00 98.19 84 VAL A O 1
ATOM 621 N N . ILE A 1 85 ? -1.309 -2.115 0.178 1.00 98.38 85 ILE A N 1
ATOM 622 C CA . ILE A 1 85 ? -2.598 -2.789 0.376 1.00 98.38 85 ILE A CA 1
ATOM 623 C C . ILE A 1 85 ? -3.331 -2.778 -0.972 1.00 98.38 85 ILE A C 1
ATOM 625 O O . ILE A 1 85 ? -3.690 -1.688 -1.433 1.00 98.38 85 ILE A O 1
ATOM 629 N N . PRO A 1 86 ? -3.592 -3.948 -1.589 1.00 97.12 86 PRO A N 1
ATOM 630 C CA . PRO A 1 86 ? -4.168 -4.029 -2.926 1.00 97.12 86 PRO A CA 1
ATOM 631 C C . PRO A 1 86 ? -5.565 -3.417 -3.023 1.00 97.12 86 PRO A C 1
ATOM 633 O O . PRO A 1 86 ? -6.390 -3.534 -2.113 1.00 97.12 86 PRO A O 1
ATOM 636 N N . VAL A 1 87 ? -5.871 -2.822 -4.178 1.00 97.50 87 VAL A N 1
ATOM 637 C CA . VAL A 1 87 ? -7.180 -2.208 -4.470 1.00 97.50 87 VAL A CA 1
ATOM 638 C C . VAL A 1 87 ? -8.340 -3.206 -4.403 1.00 97.50 87 VAL A C 1
ATOM 640 O O . VAL A 1 87 ? -9.462 -2.823 -4.081 1.00 97.50 87 VAL A O 1
ATOM 643 N N . GLN A 1 88 ? -8.070 -4.494 -4.615 1.00 97.38 88 GLN A N 1
ATOM 644 C CA . GLN A 1 88 ? -9.018 -5.598 -4.455 1.00 97.38 88 GLN A CA 1
ATOM 645 C C . GLN A 1 88 ? -9.565 -5.679 -3.019 1.00 97.38 88 GLN A C 1
ATOM 647 O O . GLN A 1 88 ? -10.705 -6.084 -2.810 1.00 97.38 88 GLN A O 1
ATOM 652 N N . LEU A 1 89 ? -8.786 -5.231 -2.029 1.00 98.25 89 LEU A N 1
ATOM 653 C CA . LEU A 1 89 ? -9.163 -5.223 -0.614 1.00 98.25 89 LEU A CA 1
ATOM 654 C C . LEU A 1 89 ? -9.814 -3.907 -0.176 1.00 98.25 89 LEU A C 1
ATOM 656 O O . LEU A 1 89 ? -10.146 -3.757 0.996 1.00 98.25 89 LEU A O 1
ATOM 660 N N . LYS A 1 90 ? -10.061 -2.960 -1.094 1.00 97.44 90 LYS A N 1
ATOM 661 C CA . LYS A 1 90 ? -10.650 -1.637 -0.802 1.00 97.44 90 LYS A CA 1
ATOM 662 C C . LYS A 1 90 ? -11.939 -1.714 0.024 1.00 97.44 90 LYS A C 1
ATOM 664 O O . LYS A 1 90 ? -12.211 -0.834 0.833 1.00 97.44 90 LYS A O 1
ATOM 669 N N . ASN A 1 91 ? -12.732 -2.768 -0.155 1.00 97.19 91 ASN A N 1
ATOM 670 C CA . ASN A 1 91 ? -13.989 -2.973 0.567 1.00 97.19 91 ASN A CA 1
ATOM 671 C C . ASN A 1 91 ? -13.836 -3.759 1.883 1.00 97.19 91 ASN A C 1
ATOM 673 O O . ASN A 1 91 ? -14.846 -4.145 2.478 1.00 97.19 91 ASN A O 1
ATOM 677 N N . HIS A 1 92 ? -12.617 -3.975 2.373 1.00 98.06 92 HIS A N 1
ATOM 678 C CA . HIS A 1 92 ? -12.376 -4.656 3.639 1.00 98.06 92 HIS A CA 1
ATOM 679 C C . HIS A 1 92 ? -12.863 -3.815 4.837 1.00 98.06 92 HIS A C 1
ATOM 681 O O . HIS A 1 92 ? -12.715 -2.587 4.871 1.00 98.06 92 HIS A O 1
ATOM 687 N N . ARG A 1 93 ? -13.451 -4.470 5.851 1.00 97.44 93 ARG A N 1
ATOM 688 C CA . ARG A 1 93 ? -14.103 -3.808 7.003 1.00 97.44 93 ARG A CA 1
ATOM 689 C C . ARG A 1 93 ? -13.182 -2.844 7.752 1.00 97.44 93 ARG A C 1
ATOM 691 O O . ARG A 1 93 ? -13.613 -1.756 8.128 1.00 97.44 93 ARG A O 1
ATOM 698 N N . ALA A 1 94 ? -11.915 -3.219 7.932 1.00 98.25 94 ALA A N 1
ATOM 699 C CA . ALA A 1 94 ? -10.932 -2.404 8.641 1.00 98.25 94 ALA A CA 1
ATOM 700 C C . ALA A 1 94 ? -10.597 -1.118 7.868 1.00 98.25 94 ALA A C 1
ATOM 702 O O . ALA A 1 94 ? -10.521 -0.048 8.468 1.00 98.25 94 ALA A O 1
ATOM 703 N N . LEU A 1 95 ? -10.480 -1.204 6.536 1.00 98.25 95 LEU A N 1
ATOM 704 C CA . LEU A 1 95 ? -10.143 -0.059 5.684 1.00 98.25 95 LEU A CA 1
ATOM 705 C C . LEU A 1 95 ? -11.306 0.932 5.600 1.00 98.25 95 LEU A C 1
ATOM 707 O O . LEU A 1 95 ? -11.094 2.144 5.671 1.00 98.25 95 LEU A O 1
ATOM 711 N N . LYS A 1 96 ? -12.541 0.416 5.518 1.00 97.50 96 LYS A N 1
ATOM 712 C CA . LYS A 1 96 ? -13.758 1.229 5.629 1.00 97.50 96 LYS A CA 1
ATOM 713 C C . LYS A 1 96 ? -13.823 1.923 6.987 1.00 97.50 96 LYS A C 1
ATOM 715 O O . LYS A 1 96 ? -13.936 3.140 7.048 1.00 97.50 96 LYS A O 1
ATOM 720 N N . LYS A 1 97 ? -13.654 1.191 8.093 1.00 96.31 97 LYS A N 1
ATOM 721 C CA . LYS A 1 97 ? -13.711 1.767 9.450 1.00 96.31 97 LYS A CA 1
ATOM 722 C C . LYS A 1 97 ? -12.814 3.006 9.612 1.00 96.31 97 LYS A C 1
ATOM 724 O O . LYS A 1 97 ? -13.238 3.961 10.256 1.00 96.31 97 LYS A O 1
ATOM 729 N N . ILE A 1 98 ? -11.621 3.011 9.013 1.00 97.25 98 ILE A N 1
ATOM 730 C CA . ILE A 1 98 ? -10.677 4.139 9.104 1.00 97.25 98 ILE A CA 1
ATOM 731 C C . ILE A 1 98 ? -10.818 5.179 7.984 1.00 97.25 98 ILE A C 1
ATOM 733 O O . ILE A 1 98 ? -10.118 6.188 8.024 1.00 97.25 98 ILE A O 1
ATOM 737 N N . GLY A 1 99 ? -11.690 4.950 6.996 1.00 96.75 99 GLY A N 1
ATOM 738 C CA . GLY A 1 99 ? -11.860 5.833 5.840 1.00 96.75 99 GLY A CA 1
ATOM 739 C C . GLY A 1 99 ? -10.583 5.986 5.015 1.00 96.75 99 GLY A C 1
ATOM 740 O O . GLY A 1 99 ? -10.210 7.105 4.678 1.00 96.75 99 GLY A O 1
ATOM 741 N N . MET A 1 100 ? -9.882 4.877 4.759 1.00 97.38 100 MET A N 1
ATOM 742 C CA . MET A 1 100 ? -8.586 4.891 4.072 1.00 97.38 100 MET A CA 1
ATOM 743 C C . MET A 1 100 ? -8.693 5.454 2.644 1.00 97.38 100 MET A C 1
ATOM 745 O O . MET A 1 100 ? -9.608 5.099 1.900 1.00 97.38 100 MET A O 1
ATOM 749 N N . ASP A 1 101 ? -7.732 6.289 2.248 1.00 97.88 101 ASP A N 1
ATOM 750 C CA . ASP A 1 101 ? -7.504 6.648 0.847 1.00 97.88 101 ASP A CA 1
ATOM 751 C C . ASP A 1 101 ? -6.503 5.652 0.256 1.00 97.88 101 ASP A C 1
ATOM 753 O O . ASP A 1 101 ? -5.342 5.630 0.659 1.00 97.88 101 ASP A O 1
ATOM 757 N N . MET A 1 102 ? -6.940 4.815 -0.688 1.00 98.44 102 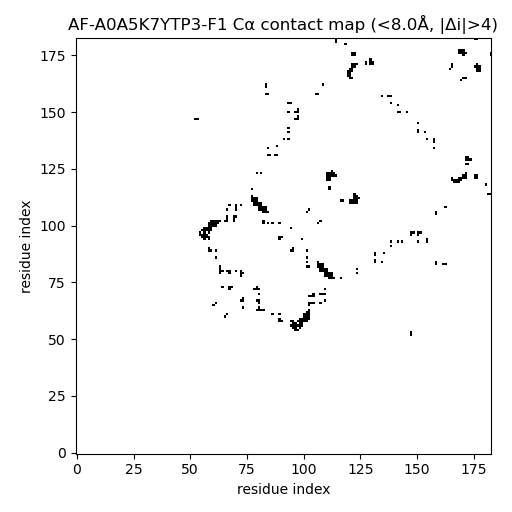MET A N 1
ATOM 758 C CA . MET A 1 102 ? -6.060 3.806 -1.285 1.00 98.44 102 MET A CA 1
ATOM 759 C C . MET A 1 102 ? -4.875 4.435 -2.020 1.00 98.44 102 MET A C 1
ATOM 761 O O . MET A 1 102 ? -3.830 3.799 -2.106 1.00 98.44 102 MET A O 1
ATOM 765 N N . ASP A 1 103 ? -5.008 5.669 -2.511 1.00 98.56 103 ASP A N 1
ATOM 766 C CA . ASP A 1 103 ? -3.959 6.342 -3.276 1.00 98.56 103 ASP A CA 1
ATOM 767 C C . ASP A 1 103 ? -3.018 7.163 -2.381 1.00 98.56 103 ASP A C 1
ATOM 769 O O . ASP A 1 103 ? -2.235 7.973 -2.880 1.00 98.56 103 ASP A O 1
ATOM 773 N N . GLU A 1 104 ? -3.106 7.058 -1.051 1.00 97.50 104 GLU A N 1
ATOM 774 C CA . GLU A 1 104 ? -2.179 7.749 -0.150 1.00 97.50 104 GLU A CA 1
ATOM 775 C C . GLU A 1 104 ? -0.735 7.247 -0.337 1.00 97.50 104 GLU A C 1
ATOM 777 O O . GLU A 1 104 ? -0.498 6.060 -0.563 1.00 97.50 104 GLU A O 1
ATOM 782 N N . ILE A 1 105 ? 0.257 8.132 -0.179 1.00 98.06 105 ILE A N 1
ATOM 783 C CA . ILE A 1 105 ? 1.684 7.775 -0.319 1.00 98.06 105 ILE A CA 1
ATOM 784 C C . ILE A 1 105 ? 2.063 6.631 0.634 1.00 98.06 105 ILE A C 1
ATOM 786 O O . ILE A 1 105 ? 2.807 5.726 0.263 1.00 98.06 105 ILE A O 1
ATOM 790 N N . ALA A 1 106 ? 1.491 6.612 1.844 1.00 97.44 106 ALA A N 1
ATOM 791 C CA . ALA A 1 106 ? 1.710 5.548 2.823 1.00 97.44 106 ALA A CA 1
ATOM 792 C C . ALA A 1 106 ? 1.254 4.160 2.332 1.00 97.44 106 ALA A C 1
ATOM 794 O O . ALA A 1 106 ? 1.792 3.154 2.801 1.00 97.44 106 ALA A O 1
ATOM 795 N N . ASN A 1 107 ? 0.369 4.090 1.335 1.00 98.56 107 ASN A N 1
ATOM 796 C CA . ASN A 1 107 ? -0.065 2.865 0.672 1.00 98.56 107 ASN A CA 1
ATOM 797 C C . ASN A 1 107 ? 0.627 2.614 -0.679 1.00 98.56 107 ASN A C 1
ATOM 799 O O . ASN A 1 107 ? 0.276 1.660 -1.361 1.00 98.56 107 ASN A O 1
ATOM 803 N N . GLY A 1 108 ? 1.590 3.443 -1.089 1.00 98.00 108 GLY A N 1
ATOM 804 C CA . GLY A 1 108 ? 2.259 3.320 -2.383 1.00 98.00 108 GLY A CA 1
ATOM 805 C C . GLY A 1 108 ? 3.734 2.970 -2.317 1.00 98.00 108 GLY A C 1
ATOM 806 O O . GLY A 1 108 ? 4.460 3.410 -1.427 1.00 98.00 108 GLY A O 1
ATOM 807 N N . ILE A 1 109 ? 4.198 2.226 -3.309 1.00 98.12 109 ILE A N 1
ATOM 808 C CA . ILE A 1 109 ? 5.619 2.029 -3.589 1.00 98.12 109 ILE A CA 1
ATOM 809 C C . ILE A 1 109 ? 5.836 2.041 -5.103 1.00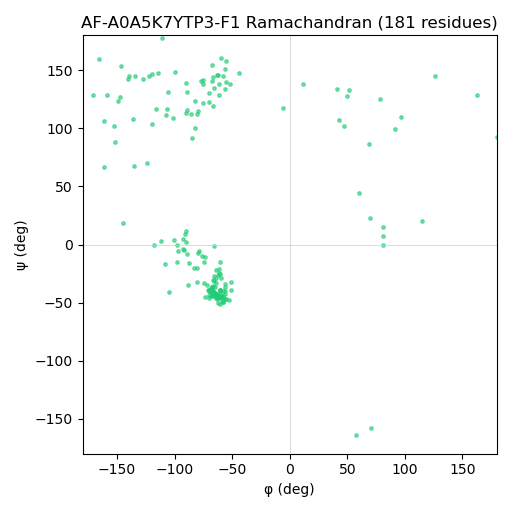 98.12 109 ILE A C 1
ATOM 811 O O . ILE A 1 109 ? 4.993 1.574 -5.868 1.00 98.12 109 ILE A O 1
ATOM 815 N N . ALA A 1 110 ? 6.945 2.624 -5.546 1.00 98.00 110 ALA A N 1
ATOM 816 C CA . ALA A 1 110 ? 7.354 2.578 -6.941 1.00 98.00 110 ALA A CA 1
ATOM 817 C C . ALA A 1 110 ? 8.071 1.252 -7.197 1.00 98.00 110 ALA A C 1
ATOM 819 O O . ALA A 1 110 ? 9.058 0.963 -6.527 1.00 98.00 110 ALA A O 1
ATOM 820 N N . LEU A 1 111 ? 7.597 0.469 -8.161 1.00 96.12 111 LEU A N 1
ATOM 821 C CA . LEU A 1 111 ? 8.221 -0.795 -8.545 1.00 96.12 111 LEU A CA 1
ATOM 822 C C . LEU A 1 111 ? 8.601 -0.778 -10.032 1.00 96.12 111 LEU A C 1
ATOM 824 O O . LEU A 1 111 ? 7.875 -0.186 -10.842 1.00 96.12 111 LEU A O 1
ATOM 828 N N . PRO A 1 112 ? 9.721 -1.412 -10.414 1.00 95.12 112 PRO A N 1
ATOM 829 C CA . PRO A 1 112 ? 10.115 -1.540 -11.810 1.00 95.12 112 PRO A CA 1
ATOM 830 C C . PRO A 1 112 ? 9.130 -2.425 -12.590 1.00 95.12 112 PRO A C 1
ATOM 832 O O . PRO A 1 112 ? 8.611 -3.412 -12.079 1.00 95.12 112 PRO A O 1
ATOM 835 N N . THR A 1 113 ? 8.875 -2.109 -13.859 1.00 92.56 113 THR A N 1
ATOM 836 C CA . THR A 1 113 ? 8.028 -2.926 -14.756 1.00 92.56 113 THR A CA 1
ATOM 837 C C . THR A 1 113 ? 8.843 -3.857 -15.657 1.00 92.56 113 THR A C 1
ATOM 839 O O . THR A 1 113 ? 8.285 -4.677 -16.395 1.00 92.56 113 THR A O 1
ATOM 842 N N . LYS A 1 114 ? 10.174 -3.749 -15.613 1.00 89.19 114 LYS A N 1
ATOM 843 C CA . LYS A 1 114 ? 11.120 -4.592 -16.348 1.00 89.19 114 LYS A CA 1
ATOM 844 C C . LYS A 1 114 ? 12.415 -4.812 -15.552 1.00 89.19 114 LYS A C 1
ATOM 846 O O . LYS A 1 114 ? 12.761 -3.938 -14.754 1.00 89.19 114 LYS A O 1
ATOM 851 N N . PRO A 1 115 ? 13.129 -5.928 -15.791 1.00 86.81 115 PRO A N 1
ATOM 852 C CA . PRO A 1 115 ? 14.440 -6.178 -15.195 1.00 86.81 115 PRO A CA 1
ATOM 853 C C . PRO A 1 115 ? 15.456 -5.061 -15.476 1.00 86.81 115 PRO A C 1
ATOM 855 O O . PRO A 1 115 ? 15.316 -4.306 -16.444 1.00 86.81 115 PRO A O 1
ATOM 858 N N . GLY A 1 116 ? 16.489 -4.977 -14.633 1.00 86.50 116 GLY A N 1
ATOM 859 C CA . GLY A 1 116 ? 17.642 -4.086 -14.817 1.00 86.50 116 GLY A CA 1
ATOM 860 C C . GLY A 1 116 ? 17.441 -2.627 -14.389 1.00 86.50 116 GLY A C 1
ATOM 861 O O . GLY A 1 116 ? 18.368 -1.834 -14.511 1.00 86.50 116 GLY A O 1
ATOM 862 N N . LEU A 1 117 ? 16.257 -2.248 -13.893 1.00 89.62 117 LEU A N 1
ATOM 863 C CA . LEU A 1 117 ? 16.004 -0.896 -13.365 1.00 89.62 117 LEU A CA 1
ATOM 864 C C . LEU A 1 117 ? 16.338 -0.754 -11.880 1.00 89.62 117 LEU A C 1
ATOM 866 O O . LEU A 1 117 ? 16.761 0.315 -11.449 1.00 89.62 117 LEU A O 1
ATOM 870 N N . ASP A 1 118 ? 16.111 -1.816 -11.117 1.00 89.44 118 ASP A N 1
ATOM 871 C CA . ASP A 1 118 ? 16.500 -1.945 -9.722 1.00 89.44 118 ASP A CA 1
ATOM 872 C C . ASP A 1 118 ? 16.773 -3.438 -9.473 1.00 89.44 118 ASP A C 1
ATOM 874 O O . ASP A 1 118 ? 15.903 -4.254 -9.785 1.00 89.44 118 ASP A O 1
ATOM 878 N N . PRO A 1 119 ? 17.970 -3.820 -8.997 1.00 83.50 119 PRO A N 1
ATOM 879 C CA . PRO A 1 119 ? 18.331 -5.224 -8.804 1.00 83.50 119 PRO A CA 1
ATOM 880 C C . PRO A 1 119 ? 17.692 -5.843 -7.553 1.00 83.50 119 PRO A C 1
ATOM 882 O O . PRO A 1 119 ? 17.799 -7.048 -7.348 1.00 83.50 119 PRO A O 1
ATOM 885 N N . LYS A 1 120 ? 17.078 -5.030 -6.687 1.00 88.88 120 LYS A N 1
ATOM 886 C CA . LYS A 1 120 ? 16.523 -5.458 -5.405 1.00 88.88 120 LYS A CA 1
ATOM 887 C C . LYS A 1 120 ? 15.004 -5.548 -5.444 1.00 88.88 120 LYS A C 1
ATOM 889 O O . LYS A 1 120 ? 14.445 -6.454 -4.842 1.00 88.88 120 LYS A O 1
ATOM 894 N N . LEU A 1 121 ? 14.328 -4.598 -6.087 1.00 90.75 121 LEU A N 1
ATOM 895 C CA . LEU A 1 121 ? 12.867 -4.531 -6.058 1.00 90.75 121 LEU A CA 1
ATOM 896 C C . LEU A 1 121 ? 12.211 -5.590 -6.960 1.00 90.75 121 LEU A C 1
ATOM 898 O O . LEU A 1 121 ? 12.664 -5.808 -8.084 1.00 90.75 121 LEU A O 1
ATOM 902 N N . PRO A 1 122 ? 11.088 -6.193 -6.525 1.00 90.81 122 PRO A N 1
ATOM 903 C CA . PRO A 1 122 ? 10.318 -7.091 -7.374 1.00 90.81 122 PRO A CA 1
ATOM 904 C C . PRO A 1 122 ? 9.674 -6.327 -8.538 1.00 90.81 122 PRO A C 1
ATOM 906 O O . PRO A 1 122 ? 9.372 -5.133 -8.442 1.00 90.81 122 PRO A O 1
ATOM 909 N N . LEU A 1 123 ? 9.402 -7.035 -9.635 1.00 91.31 123 LEU A N 1
ATOM 910 C CA . LEU A 1 123 ? 8.724 -6.449 -10.788 1.00 91.31 123 LEU A CA 1
ATOM 911 C C . LEU A 1 123 ? 7.224 -6.268 -10.527 1.00 91.31 123 LEU A C 1
ATOM 913 O O . LEU A 1 123 ? 6.546 -7.175 -10.052 1.00 91.31 123 LEU A O 1
ATOM 917 N N . HIS A 1 124 ? 6.670 -5.130 -10.942 1.00 92.19 124 HIS A N 1
ATOM 918 C CA . HIS A 1 124 ? 5.225 -4.917 -11.000 1.00 92.19 124 HIS A CA 1
ATOM 919 C C . HIS A 1 124 ? 4.674 -5.465 -12.321 1.00 92.19 124 HIS A C 1
ATOM 921 O O . HIS A 1 124 ? 4.650 -4.762 -13.335 1.00 92.19 124 HIS A O 1
ATOM 927 N N . ARG A 1 125 ? 4.254 -6.735 -12.328 1.00 84.69 125 ARG A N 1
ATOM 928 C CA . ARG A 1 125 ? 3.714 -7.416 -13.515 1.00 84.69 125 ARG A CA 1
ATOM 929 C C . ARG A 1 125 ? 2.527 -8.302 -13.165 1.00 84.69 125 ARG A C 1
ATOM 931 O O . ARG A 1 125 ? 2.532 -8.951 -12.139 1.00 84.69 125 ARG A O 1
ATOM 938 N N . GLY A 1 126 ? 1.547 -8.393 -14.062 1.00 82.75 126 GLY A N 1
ATOM 939 C CA . GLY A 1 126 ? 0.467 -9.377 -13.961 1.00 82.75 126 GLY A CA 1
ATOM 940 C C . GLY A 1 126 ? -0.351 -9.319 -12.663 1.00 82.75 126 GLY A C 1
ATOM 941 O O . GLY A 1 126 ? -0.351 -8.334 -11.930 1.00 82.75 126 GLY A O 1
ATOM 942 N N . SER A 1 127 ? -1.093 -10.395 -12.408 1.00 83.12 127 SER A N 1
ATOM 943 C CA . SER A 1 127 ? -1.906 -10.552 -11.200 1.00 83.12 127 SER A CA 1
ATOM 944 C C . SER A 1 127 ? -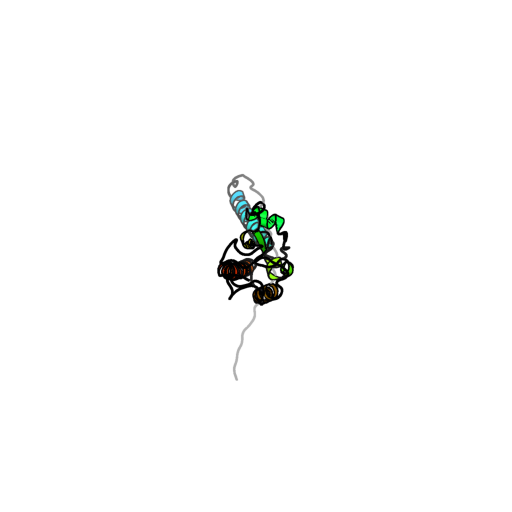1.100 -11.212 -10.077 1.00 83.12 127 SER A C 1
ATOM 946 O O . SER A 1 127 ? -0.369 -12.173 -10.317 1.00 83.12 127 SER A O 1
ATOM 948 N N . HIS A 1 128 ? -1.268 -10.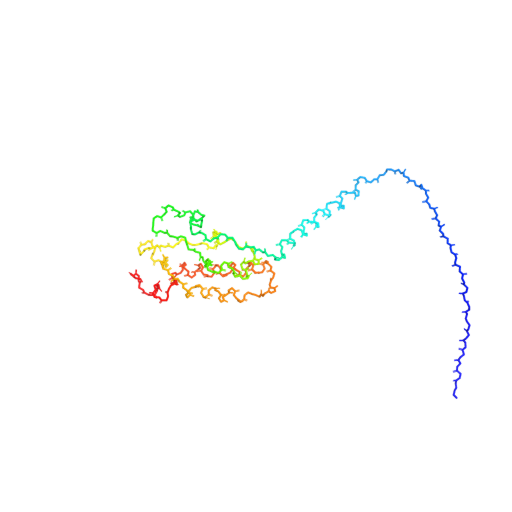732 -8.845 1.00 87.69 128 HIS A N 1
ATOM 949 C CA . HIS A 1 128 ? -0.608 -11.237 -7.633 1.00 87.69 128 HIS A CA 1
ATOM 950 C C . HIS A 1 128 ? -1.652 -11.639 -6.560 1.00 87.69 128 HIS A C 1
ATOM 952 O O . HIS A 1 128 ? -1.831 -10.949 -5.543 1.00 87.69 128 HIS A O 1
ATOM 958 N N . PRO A 1 129 ? -2.414 -12.732 -6.784 1.00 87.69 129 PRO A N 1
ATOM 959 C CA . PRO A 1 129 ? -3.470 -13.171 -5.871 1.00 87.69 129 PRO A CA 1
ATOM 960 C C . PRO A 1 129 ? -2.919 -13.687 -4.535 1.00 87.69 129 PRO A C 1
ATOM 962 O O . PRO A 1 129 ? -3.492 -13.352 -3.502 1.00 87.69 129 PRO A O 1
ATOM 965 N N . SER A 1 130 ? -1.783 -14.399 -4.525 1.00 87.12 130 SER A N 1
ATOM 966 C CA . SER A 1 130 ? -1.131 -14.885 -3.295 1.00 87.12 130 SER A CA 1
ATOM 967 C C . SER A 1 130 ? -0.739 -13.725 -2.367 1.00 87.12 130 SER A C 1
ATOM 969 O O . SER A 1 130 ? -1.068 -13.736 -1.182 1.00 87.12 130 SER A O 1
ATOM 971 N N . TYR A 1 131 ? -0.142 -12.659 -2.921 1.00 92.75 131 TYR A N 1
ATOM 972 C CA . TYR A 1 131 ? 0.152 -11.419 -2.189 1.00 92.75 131 TYR A CA 1
ATOM 973 C C . TYR A 1 131 ? -1.115 -10.780 -1.603 1.00 92.75 131 TYR A C 1
ATOM 975 O O . TYR A 1 131 ? -1.157 -10.398 -0.433 1.00 92.75 131 TYR A O 1
ATOM 983 N N . THR A 1 132 ? -2.179 -10.711 -2.409 1.00 94.44 132 THR A N 1
ATOM 984 C CA . THR A 1 132 ? -3.468 -10.146 -1.990 1.00 94.44 132 THR A CA 1
ATOM 985 C C . THR A 1 132 ? -4.094 -10.951 -0.851 1.00 94.44 132 THR A C 1
ATOM 987 O O . THR A 1 132 ? -4.568 -10.363 0.119 1.00 94.44 132 THR A O 1
ATOM 990 N N . ALA A 1 133 ? -4.056 -12.282 -0.932 1.00 91.56 133 ALA A N 1
ATOM 991 C CA . ALA A 1 133 ? -4.579 -13.175 0.096 1.00 91.56 133 ALA A CA 1
ATOM 992 C C . ALA A 1 133 ? -3.804 -13.053 1.418 1.00 91.56 133 ALA A C 1
ATOM 994 O O . ALA A 1 133 ? -4.422 -12.975 2.477 1.00 91.56 133 ALA A O 1
ATOM 995 N N . ALA A 1 134 ? -2.472 -12.956 1.366 1.00 93.56 134 ALA A N 1
ATOM 996 C CA . ALA A 1 134 ? -1.645 -12.783 2.562 1.00 93.56 134 ALA A CA 1
ATOM 997 C C . ALA A 1 134 ? -1.987 -11.488 3.325 1.00 93.56 134 ALA A C 1
ATOM 999 O O . ALA A 1 134 ? -2.106 -11.486 4.550 1.00 93.56 134 ALA A O 1
ATOM 1000 N N . ILE A 1 135 ? -2.215 -10.386 2.603 1.00 97.44 135 ILE A N 1
ATOM 1001 C CA . ILE A 1 135 ? -2.629 -9.116 3.215 1.00 97.44 135 ILE A CA 1
ATOM 1002 C C . ILE A 1 135 ? -4.059 -9.197 3.746 1.00 97.44 135 ILE A C 1
ATOM 1004 O O . ILE A 1 135 ? -4.325 -8.681 4.832 1.00 97.44 135 ILE A O 1
ATOM 1008 N N . ALA A 1 136 ? -4.971 -9.844 3.013 1.00 98.00 136 ALA A N 1
ATOM 1009 C CA . ALA A 1 136 ? -6.344 -10.054 3.467 1.00 98.00 136 ALA A CA 1
ATOM 1010 C C . ALA A 1 136 ? -6.373 -10.775 4.821 1.00 98.00 136 ALA A C 1
ATOM 1012 O O . ALA A 1 136 ? -6.999 -10.276 5.749 1.00 98.00 136 ALA A O 1
ATOM 1013 N N . GLN A 1 137 ? -5.590 -11.849 4.974 1.00 97.44 137 GLN A N 1
ATOM 1014 C CA . GLN A 1 137 ? -5.480 -12.591 6.232 1.00 97.44 137 GLN A CA 1
ATOM 1015 C C . GLN A 1 137 ? -5.010 -11.714 7.404 1.00 97.44 137 GLN A C 1
ATOM 1017 O O . GLN A 1 137 ? -5.531 -11.832 8.510 1.00 97.44 137 GLN A O 1
ATOM 1022 N N . GLU A 1 138 ? -4.055 -10.804 7.191 1.00 98.19 138 GLU A N 1
ATOM 1023 C CA . GLU A 1 138 ? -3.619 -9.882 8.253 1.00 98.19 138 GLU A CA 1
ATOM 1024 C C . GLU A 1 138 ? -4.662 -8.807 8.571 1.00 98.19 138 GLU A C 1
ATOM 1026 O O . GLU A 1 138 ? -4.816 -8.407 9.727 1.00 98.19 138 GLU A O 1
ATOM 1031 N N . LEU A 1 139 ? -5.403 -8.341 7.566 1.00 98.62 139 LEU A N 1
ATOM 1032 C CA . LEU A 1 139 ? -6.515 -7.422 7.780 1.00 98.62 139 LEU A CA 1
ATOM 1033 C C . LEU A 1 139 ? -7.671 -8.101 8.536 1.00 98.62 139 LEU A C 1
ATOM 1035 O O . LEU A 1 139 ? -8.281 -7.461 9.400 1.00 98.62 139 LEU A O 1
ATOM 1039 N N . ASP A 1 140 ? -7.937 -9.380 8.264 1.00 98.62 140 ASP A N 1
ATOM 1040 C CA . ASP A 1 140 ? -8.961 -10.186 8.936 1.00 98.62 140 ASP A CA 1
ATOM 1041 C C . ASP A 1 140 ? -8.662 -10.377 10.430 1.00 98.62 140 ASP A C 1
ATOM 1043 O O . ASP A 1 140 ? -9.591 -10.431 11.237 1.00 98.62 140 ASP A O 1
ATOM 1047 N N . GLN A 1 141 ? -7.383 -10.374 10.823 1.00 98.31 141 GLN A N 1
ATOM 1048 C CA . GLN A 1 141 ? -6.943 -10.472 12.223 1.00 98.31 141 GLN A CA 1
ATOM 1049 C C . GLN A 1 141 ? -7.177 -9.194 13.048 1.00 98.31 141 GLN A C 1
ATOM 1051 O O . GLN A 1 141 ? -7.040 -9.218 14.271 1.00 98.31 141 GLN A O 1
ATOM 1056 N N . ILE A 1 142 ? -7.531 -8.062 12.429 1.00 98.31 142 ILE A N 1
ATOM 1057 C CA . ILE A 1 142 ? -7.820 -6.823 13.167 1.00 98.31 142 ILE A CA 1
ATOM 1058 C C . ILE A 1 142 ? -9.137 -6.986 13.944 1.00 98.31 142 ILE A C 1
ATOM 1060 O O . ILE A 1 142 ? -10.163 -7.194 13.297 1.00 98.31 142 ILE A O 1
ATOM 1064 N N . PRO A 1 143 ? -9.201 -6.822 15.279 1.00 98.12 143 PRO A N 1
ATOM 1065 C CA . PRO A 1 143 ? -10.443 -7.033 16.025 1.00 98.12 143 PRO A CA 1
ATOM 1066 C C . PRO A 1 143 ? -11.614 -6.181 15.506 1.00 98.12 143 PRO A C 1
ATOM 1068 O O . PRO A 1 143 ? -11.456 -5.024 15.100 1.00 98.12 143 PRO A O 1
ATOM 1071 N N . VAL A 1 144 ? -12.814 -6.765 15.458 1.00 96.00 144 VAL A N 1
ATOM 1072 C CA . VAL A 1 144 ? -14.018 -6.086 14.935 1.00 96.00 144 VAL A CA 1
ATOM 1073 C C . VAL A 1 144 ? -14.432 -4.920 15.834 1.00 96.00 144 VAL A C 1
ATOM 1075 O O . VAL A 1 144 ? -14.926 -3.910 15.332 1.00 96.00 144 VAL A O 1
ATOM 1078 N N . ASP A 1 145 ? -14.168 -5.020 17.128 1.00 95.81 145 ASP A N 1
ATOM 1079 C CA . ASP A 1 145 ? -14.438 -4.041 18.180 1.00 95.81 145 ASP A CA 1
ATOM 1080 C C . ASP A 1 145 ? -13.293 -3.036 18.401 1.00 95.81 145 ASP A C 1
ATOM 1082 O O . ASP A 1 145 ? -13.493 -2.025 19.074 1.00 95.81 145 ASP A O 1
ATOM 1086 N N . ALA A 1 146 ? -12.132 -3.237 17.762 1.00 96.81 146 ALA A N 1
ATOM 1087 C CA . ALA A 1 146 ? -11.018 -2.294 17.824 1.00 96.81 146 ALA A CA 1
ATOM 1088 C C . ALA A 1 146 ? -11.469 -0.866 17.477 1.00 96.81 146 ALA A C 1
ATOM 1090 O O . ALA A 1 146 ? -12.206 -0.631 16.504 1.00 96.81 146 ALA A O 1
ATOM 1091 N N . SER A 1 147 ? -10.973 0.109 18.242 1.00 96.56 147 SER A N 1
ATOM 1092 C CA . SER A 1 147 ? -11.247 1.528 17.991 1.00 96.56 147 SER A CA 1
ATOM 1093 C C . SER A 1 147 ? -10.753 1.962 16.602 1.00 96.56 147 SER A C 1
ATOM 1095 O O . SER A 1 147 ? -9.880 1.325 16.008 1.00 96.56 147 SER A O 1
ATOM 1097 N N . VAL A 1 148 ? -11.262 3.078 16.065 1.00 95.94 148 VAL A N 1
ATOM 1098 C CA . VAL A 1 148 ? -10.772 3.634 14.782 1.00 95.94 148 VAL A CA 1
ATOM 1099 C C . VAL A 1 148 ? -9.263 3.908 14.832 1.00 95.94 148 VAL A C 1
ATOM 1101 O O . VAL A 1 148 ? -8.546 3.580 13.889 1.00 95.94 148 VAL A O 1
ATOM 1104 N N . SER A 1 149 ? -8.770 4.464 15.944 1.00 96.88 149 SER A N 1
ATOM 1105 C CA . SER A 1 149 ? -7.343 4.762 16.137 1.00 96.88 149 SER A CA 1
ATOM 1106 C C . SER A 1 149 ? -6.490 3.493 16.143 1.00 96.88 149 SER A C 1
ATOM 1108 O O . SER A 1 149 ? -5.469 3.412 15.461 1.00 96.88 149 SER A O 1
ATOM 1110 N N . GLU A 1 150 ? -6.939 2.464 16.859 1.00 98.12 150 GLU A N 1
ATOM 1111 C CA . GLU A 1 150 ? -6.261 1.172 16.901 1.00 98.12 150 GLU A CA 1
ATOM 1112 C C . GLU A 1 150 ? -6.291 0.449 15.557 1.00 98.12 150 GLU A C 1
ATOM 1114 O O . GLU A 1 150 ? -5.251 -0.013 15.091 1.00 98.12 150 GLU A O 1
ATOM 1119 N N . THR A 1 151 ? -7.445 0.436 14.890 1.00 98.31 151 THR A N 1
ATOM 1120 C CA . THR A 1 151 ? -7.590 -0.104 13.533 1.00 98.31 151 THR A CA 1
ATOM 1121 C C . THR A 1 151 ? -6.603 0.584 12.592 1.00 98.31 151 THR A C 1
ATOM 1123 O O . THR A 1 151 ? -5.872 -0.090 11.873 1.00 98.31 151 THR A O 1
ATOM 1126 N N . LYS A 1 152 ? -6.505 1.922 12.643 1.00 98.19 152 LYS A N 1
ATOM 1127 C CA . LYS A 1 152 ? -5.559 2.690 11.823 1.00 98.19 152 LYS A CA 1
ATOM 1128 C C . LYS A 1 152 ? -4.115 2.301 12.131 1.00 98.19 152 LYS A C 1
ATOM 1130 O O . LYS A 1 152 ? -3.349 2.047 11.210 1.00 98.19 152 LYS A O 1
ATOM 1135 N N . ARG A 1 153 ? -3.757 2.185 13.414 1.00 98.56 153 ARG A N 1
ATOM 1136 C CA . ARG A 1 153 ? -2.427 1.733 13.854 1.00 98.56 153 ARG A CA 1
ATOM 1137 C C . ARG A 1 153 ? -2.089 0.343 13.307 1.00 98.56 153 ARG A C 1
ATOM 1139 O O . ARG A 1 153 ? -0.967 0.135 12.855 1.00 98.56 153 ARG A O 1
ATOM 1146 N N . MET A 1 154 ? -3.028 -0.602 13.351 1.00 98.75 154 MET A N 1
ATOM 1147 C CA . MET A 1 154 ? -2.826 -1.964 12.840 1.00 98.75 154 MET A CA 1
ATOM 1148 C C . MET A 1 154 ? -2.700 -1.990 11.314 1.00 98.75 154 MET A C 1
ATOM 1150 O O . MET A 1 154 ? -1.763 -2.598 10.805 1.00 98.75 154 MET A O 1
ATOM 1154 N N . VAL A 1 155 ? -3.551 -1.257 10.589 1.00 98.56 155 VAL A N 1
ATOM 1155 C CA . VAL A 1 155 ? -3.437 -1.106 9.128 1.00 98.56 155 VAL A CA 1
ATOM 1156 C C . VAL A 1 155 ? -2.080 -0.509 8.741 1.00 98.56 155 VAL A C 1
ATOM 1158 O O . VAL A 1 155 ? -1.408 -1.046 7.864 1.00 98.56 155 VAL A O 1
ATOM 1161 N N . SER A 1 156 ? -1.608 0.526 9.441 1.00 98.56 156 SER A N 1
ATOM 1162 C CA . SER A 1 156 ? -0.280 1.100 9.184 1.00 98.56 156 SER A CA 1
ATOM 1163 C C . SER A 1 156 ? 0.868 0.128 9.474 1.00 98.56 156 SER A C 1
ATOM 1165 O O . SER A 1 156 ? 1.879 0.150 8.770 1.00 98.56 156 SER A O 1
ATOM 1167 N N . LYS A 1 157 ? 0.731 -0.761 10.470 1.00 98.69 157 LYS A N 1
ATOM 1168 C CA . LYS A 1 157 ? 1.710 -1.840 10.700 1.00 98.69 157 LYS A CA 1
ATOM 1169 C C . LYS A 1 157 ? 1.750 -2.818 9.524 1.00 98.69 157 LYS A C 1
ATOM 1171 O O . LYS A 1 157 ? 2.845 -3.171 9.093 1.00 98.69 157 LYS A O 1
ATOM 1176 N N . ILE A 1 158 ? 0.591 -3.196 8.980 1.00 98.62 158 ILE A N 1
ATOM 1177 C CA . ILE A 1 158 ? 0.489 -4.057 7.792 1.00 98.62 158 ILE A CA 1
ATOM 1178 C C . ILE A 1 158 ? 1.140 -3.364 6.585 1.00 98.62 158 ILE A C 1
ATOM 1180 O O . ILE A 1 158 ? 2.039 -3.937 5.974 1.00 98.62 158 ILE A O 1
ATOM 1184 N N . GLN A 1 159 ? 0.797 -2.098 6.302 1.00 98.50 159 GLN A N 1
ATOM 1185 C CA . GLN A 1 159 ? 1.439 -1.308 5.237 1.00 98.50 159 GLN A CA 1
ATOM 1186 C C . GLN A 1 159 ? 2.968 -1.302 5.379 1.00 98.50 159 GLN A C 1
ATOM 1188 O O . GLN A 1 159 ? 3.685 -1.557 4.415 1.00 98.50 159 GLN A O 1
ATOM 1193 N N . LYS A 1 160 ? 3.488 -1.041 6.586 1.00 98.31 160 LYS A N 1
ATOM 1194 C CA . LYS A 1 160 ? 4.935 -1.022 6.835 1.00 98.31 160 LYS A CA 1
ATOM 1195 C C . LYS A 1 160 ? 5.573 -2.391 6.588 1.00 98.31 160 LYS A C 1
ATOM 1197 O O . LYS A 1 160 ? 6.580 -2.458 5.893 1.00 98.31 160 LYS A O 1
ATOM 1202 N N . LYS A 1 161 ? 4.979 -3.466 7.112 1.00 97.25 161 LYS A N 1
ATOM 1203 C CA . LYS A 1 161 ? 5.478 -4.839 6.955 1.00 97.25 161 LYS A CA 1
ATOM 1204 C C . LYS A 1 161 ? 5.585 -5.238 5.483 1.00 97.25 161 LYS A C 1
ATOM 1206 O O . LYS A 1 161 ? 6.625 -5.728 5.055 1.00 97.25 161 LYS A O 1
ATOM 1211 N N . TYR A 1 162 ? 4.528 -5.024 4.702 1.00 96.88 162 TYR A N 1
ATOM 1212 C CA . TYR A 1 162 ? 4.517 -5.417 3.292 1.00 96.88 162 TYR A CA 1
ATOM 1213 C C . TYR A 1 162 ? 5.365 -4.499 2.416 1.00 96.88 162 TYR A C 1
ATOM 1215 O O . TYR A 1 162 ? 6.020 -4.994 1.505 1.00 96.88 162 TYR A O 1
ATOM 1223 N N . ARG A 1 163 ? 5.454 -3.200 2.732 1.00 97.62 163 ARG A N 1
ATOM 1224 C CA . ARG A 1 163 ? 6.448 -2.316 2.107 1.00 97.62 163 ARG A CA 1
ATOM 1225 C C . ARG A 1 163 ? 7.866 -2.841 2.333 1.00 97.62 163 ARG A C 1
ATOM 1227 O O . ARG A 1 163 ? 8.596 -2.997 1.366 1.00 97.62 163 ARG A O 1
ATOM 1234 N N . GLN A 1 164 ? 8.222 -3.183 3.572 1.00 96.12 164 GLN A N 1
ATOM 1235 C CA . GLN A 1 164 ? 9.551 -3.710 3.902 1.00 96.12 164 GLN A CA 1
ATOM 1236 C C . GLN A 1 164 ? 9.863 -5.017 3.167 1.00 96.12 164 GLN A C 1
ATOM 1238 O O . GLN A 1 164 ? 10.984 -5.192 2.703 1.00 96.12 164 GLN A O 1
ATOM 1243 N N . LYS A 1 165 ? 8.878 -5.912 3.013 1.00 93.38 165 LYS A N 1
ATOM 1244 C CA . LYS A 1 165 ? 9.029 -7.127 2.197 1.00 93.38 165 LYS A CA 1
ATOM 1245 C C . LYS A 1 165 ? 9.351 -6.799 0.735 1.00 93.38 165 LYS A C 1
ATOM 1247 O O . LYS A 1 165 ? 10.253 -7.404 0.166 1.00 93.38 165 LYS A O 1
ATOM 1252 N N . LEU A 1 166 ? 8.651 -5.839 0.129 1.00 93.75 166 LEU A N 1
ATOM 1253 C CA . LEU A 1 166 ? 8.926 -5.422 -1.252 1.00 93.75 166 LEU A CA 1
ATOM 1254 C C . LEU A 1 166 ? 10.298 -4.752 -1.373 1.00 93.75 166 LEU A C 1
ATOM 1256 O O . LEU A 1 166 ? 11.073 -5.078 -2.264 1.00 93.75 166 LEU A O 1
ATOM 1260 N N . GLU A 1 167 ? 10.635 -3.873 -0.432 1.00 94.25 167 GLU A N 1
ATOM 1261 C CA . GLU A 1 167 ? 11.947 -3.224 -0.354 1.00 94.25 167 GLU A CA 1
ATOM 1262 C C . GLU A 1 167 ? 13.086 -4.216 -0.101 1.00 94.25 167 GLU A C 1
ATOM 1264 O O . GLU A 1 167 ? 14.235 -3.897 -0.401 1.00 94.25 167 GLU A O 1
ATOM 1269 N N . SER A 1 168 ? 12.806 -5.398 0.457 1.00 90.31 168 SER A N 1
ATOM 1270 C CA . SER A 1 168 ? 13.774 -6.483 0.643 1.00 90.31 168 SER A CA 1
ATOM 1271 C C . SER A 1 168 ? 13.847 -7.447 -0.543 1.00 90.31 168 SER A C 1
ATOM 1273 O O . SER A 1 168 ? 14.579 -8.427 -0.454 1.00 90.31 168 SER A O 1
ATOM 1275 N N . GLY A 1 169 ? 13.095 -7.201 -1.619 1.00 88.38 169 GLY A N 1
ATOM 1276 C CA . GLY A 1 169 ? 13.065 -8.061 -2.802 1.00 88.38 169 GLY A CA 1
ATOM 1277 C C . GLY A 1 169 ? 12.179 -9.293 -2.680 1.00 88.38 169 GLY A C 1
ATOM 1278 O O . GLY A 1 169 ? 12.286 -10.207 -3.493 1.00 88.38 169 GLY A O 1
ATOM 1279 N N . THR A 1 170 ? 11.286 -9.332 -1.686 1.00 86.19 170 THR A N 1
ATOM 1280 C CA . THR A 1 170 ? 10.288 -10.403 -1.614 1.00 86.19 170 THR A CA 1
ATOM 1281 C C . THR A 1 170 ? 9.400 -10.332 -2.861 1.00 86.19 170 THR A C 1
ATOM 1283 O O . THR A 1 170 ? 8.861 -9.257 -3.148 1.00 86.19 170 THR A O 1
ATOM 1286 N N . PRO A 1 171 ? 9.214 -11.444 -3.589 1.00 78.25 171 PRO A N 1
ATOM 1287 C CA . PRO A 1 171 ? 8.348 -11.485 -4.759 1.00 78.25 171 PRO A CA 1
ATOM 1288 C C . PRO A 1 171 ? 6.913 -11.051 -4.469 1.00 78.25 171 PRO A C 1
ATOM 1290 O O . PRO A 1 171 ? 6.356 -11.328 -3.406 1.00 78.25 171 PRO A O 1
ATOM 1293 N N . LEU A 1 172 ? 6.267 -10.499 -5.497 1.00 79.81 172 LEU A N 1
ATOM 1294 C CA . LEU A 1 172 ? 4.804 -10.413 -5.564 1.00 79.81 172 LEU A CA 1
ATOM 1295 C C . LEU A 1 172 ? 4.150 -11.732 -6.020 1.00 79.81 172 LEU A C 1
ATOM 1297 O O . LEU A 1 172 ? 2.958 -11.935 -5.786 1.00 79.81 172 LEU A O 1
ATOM 1301 N N . HIS A 1 173 ? 4.914 -12.618 -6.669 1.00 70.69 173 HIS A N 1
ATOM 1302 C CA . HIS A 1 173 ? 4.438 -13.876 -7.245 1.00 70.69 173 HIS A CA 1
ATOM 1303 C C . HIS A 1 173 ? 5.268 -15.053 -6.764 1.00 70.69 173 HIS A C 1
ATOM 1305 O O . HIS A 1 173 ? 6.491 -14.992 -6.798 1.00 70.69 173 HIS A O 1
ATOM 1311 N N . ASP A 1 174 ? 4.617 -16.183 -6.530 1.00 64.25 174 ASP A N 1
ATOM 1312 C CA . ASP A 1 174 ? 5.293 -17.436 -6.173 1.00 64.25 174 ASP A CA 1
ATOM 1313 C C . ASP A 1 174 ? 6.281 -17.924 -7.262 1.00 64.25 174 ASP A C 1
ATOM 1315 O O . ASP A 1 174 ? 7.129 -18.768 -6.997 1.00 64.25 174 ASP A O 1
ATOM 1319 N N . LYS A 1 175 ? 6.198 -17.374 -8.486 1.00 57.91 175 LYS A N 1
ATOM 1320 C CA . LYS A 1 175 ? 7.053 -17.707 -9.639 1.00 57.91 175 LYS A CA 1
ATOM 1321 C C . LYS A 1 175 ? 8.075 -16.623 -10.027 1.00 57.91 175 LYS A C 1
ATOM 1323 O O . LYS A 1 175 ? 8.999 -16.927 -10.769 1.00 57.91 175 LYS A O 1
ATOM 1328 N N . TYR A 1 176 ? 7.917 -15.376 -9.572 1.00 52.44 176 TYR A N 1
ATOM 1329 C CA . TYR A 1 176 ? 8.704 -14.231 -10.069 1.00 52.44 176 TYR A CA 1
ATOM 1330 C C . TYR A 1 176 ? 9.215 -13.343 -8.929 1.00 52.44 176 TYR A C 1
ATOM 1332 O O . TYR A 1 176 ? 8.790 -12.196 -8.757 1.00 52.44 176 TYR A O 1
ATOM 1340 N N . GLY A 1 177 ? 10.137 -13.911 -8.150 1.00 48.47 177 GLY A N 1
ATOM 1341 C CA . GLY A 1 177 ? 11.090 -13.169 -7.324 1.00 48.47 177 GLY A CA 1
ATOM 1342 C C . GLY A 1 177 ? 11.729 -14.029 -6.22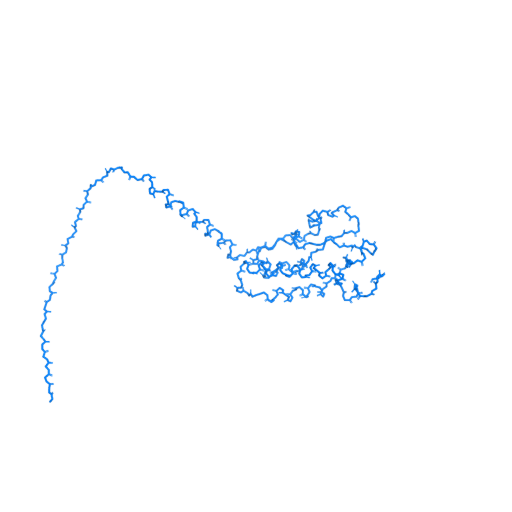6 1.00 48.47 177 GLY A C 1
ATOM 1343 O O . GLY A 1 177 ? 11.040 -14.672 -5.445 1.00 48.47 177 GLY A O 1
ATOM 1344 N N . ALA A 1 178 ? 13.064 -13.983 -6.195 1.00 39.88 178 ALA A N 1
ATOM 1345 C CA . ALA A 1 178 ? 14.031 -14.678 -5.334 1.00 39.88 178 ALA A CA 1
ATOM 1346 C C . ALA A 1 178 ? 14.138 -16.204 -5.563 1.00 39.88 178 ALA A C 1
ATOM 1348 O O . ALA A 1 178 ? 13.489 -16.990 -4.881 1.00 39.88 178 ALA A O 1
ATOM 1349 N N . SER A 1 179 ? 14.965 -16.667 -6.513 1.00 42.34 179 SER A N 1
ATOM 1350 C CA . SER A 1 179 ? 16.436 -16.669 -6.356 1.00 42.34 179 SER A CA 1
ATOM 1351 C C . SER A 1 179 ? 17.290 -16.416 -7.618 1.00 42.34 179 SER A C 1
ATOM 1353 O O . SER A 1 179 ? 18.482 -16.717 -7.584 1.00 42.34 179 SER A O 1
ATOM 1355 N N . ASP A 1 180 ? 16.758 -15.849 -8.705 1.00 38.03 180 ASP A N 1
ATOM 1356 C CA . ASP A 1 180 ? 17.565 -15.570 -9.907 1.00 38.03 180 ASP A CA 1
ATOM 1357 C C . ASP A 1 180 ? 17.651 -14.056 -10.202 1.00 38.03 180 ASP A C 1
ATOM 1359 O O . ASP A 1 180 ? 16.621 -13.430 -10.459 1.00 38.03 180 ASP A O 1
ATOM 1363 N N . PRO A 1 181 ? 18.845 -13.425 -10.164 1.00 36.25 181 PRO A N 1
ATOM 1364 C CA . PRO A 1 181 ? 19.007 -12.008 -10.498 1.00 36.25 181 PRO A CA 1
ATOM 1365 C C . PRO A 1 181 ? 18.710 -11.676 -11.972 1.00 36.25 181 PRO A C 1
ATOM 1367 O O . PRO A 1 181 ? 18.777 -10.501 -12.342 1.00 36.25 181 PRO A O 1
ATOM 1370 N N . TRP A 1 182 ? 18.359 -12.664 -12.806 1.00 33.34 182 TRP A N 1
ATOM 1371 C CA . TRP A 1 182 ? 18.025 -12.453 -14.214 1.00 33.34 182 TRP A CA 1
ATOM 1372 C C . TRP A 1 182 ? 16.595 -12.820 -14.643 1.00 33.34 182 TRP A C 1
ATOM 1374 O O . TRP A 1 182 ? 16.281 -12.546 -15.804 1.00 33.34 182 TRP A O 1
ATOM 1384 N N . TYR A 1 183 ? 15.703 -13.321 -13.765 1.00 38.09 183 TYR A N 1
ATOM 1385 C CA . TYR A 1 183 ? 14.298 -13.619 -14.129 1.00 38.09 183 TYR A CA 1
ATOM 1386 C C . TYR A 1 183 ? 13.253 -13.431 -13.018 1.00 38.09 183 TYR A C 1
ATOM 1388 O O . TYR A 1 183 ? 13.362 -14.069 -11.949 1.00 38.09 183 TYR A O 1
#

Organism: NCBI:txid947919

Sequence (183 aa):
MTLNGGSRIVKTYFIALALTFSMIFNASSTAHCSIFSNAKKQITKKLKSVKKGTGVGKTTGGSSVVLANRLGIAARKGWAAHHVIPVQLKNHRALKKIGMDMDEIANGIALPTKPGLDPKLPLHRGSHPSYTAAIAQELDQIPVDASVSETKRMVSKIQKKYRQKLESGTPLHDKYGASDPWY

Secondary structure (DSSP, 8-state):
-----------------------------SSSHHHHHHHHHHHHHHHHHHHTTSS-PPPB---HHHHHHHTT-TT-TTEEEEESS-GGGTT-HHHHHHT-BTTSGGGEEEEESSTTS-SSSPP--S--HHHHHHHHHHHHTS-SS--HHHHHHHHHHHHHHHHHHHHTT--SSTTSSSS-TT-